Protein AF-A0AAV9IXB9-F1 (afdb_monomer_lite)

Radius of gyration: 22.2 Å; chains: 1; bounding box: 54×35×65 Å

Foldseek 3Di:
DPDDDQPLRVLLVVLVVCLVVLHQDDLVSLLVNLLSQQALVSLVSSVVSQVSNLVRHAARDLVSLLSSLVSCVNNVVVVVVLVSLQDPPSRPDPLCNPLVSLLSVLVVQDAPVSLVSSVVSCVNNVNQAQVNLVSSLVSCVVNVNLVVLLVSQLPDQLRRHALVSLLVSLVSCVVVVVVVSNVVSVVSCVVSVHDHDPSNVVSVVVVVVVPPD

Organism: Cyanidium caldarium (NCBI:txid2771)

Sequence (213 aa):
MAATESLFQQLSASLRERFTKNSPPKLRDFRRLVQAAQSRQEVDTVFQLQHEYHKRFRPLDRHTWTVMVEACLRAGARERIVDVLRRPGEYGWPGLLTSAALRKVVPQVSSVEELDRFVESCREGKVLRARLTSDVLRRYLQLGDVSRAEALVRSCPPETVRPSHFTAVAWALHREQQRDKLEGLVAVMQAASCAPNVGLKKLLQANAAVGGG

pLDDT: mean 84.56, std 11.07, range [38.62, 97.62]

Secondary structure (DSSP, 8-state):
------HHHHHHHHHHHHHHTTPPPPHHHHHHHHHH--SHHHHHHHHHHHHHHHHHSPPPPHHHHHHHHHHHHHTT-HHHHHHHHT-TTTT---TTS-HHHHHHHGGG--SHHHHHHHHHHHHHTT---HHHHHHHHHHHHHTT-HHHHHHHHHHS-GGG--HHHHHHHHHHHHHTT-HHHHHHHHHHHHHTTPPPPHHHHHHHHHHHHHH--

InterPro domains:
  IPR011990 Tetratricopeptide-like helical domain superfamily [G3DSA:1.25.40.10] (3-211)

Structure (mmCIF, N/CA/C/O backbone):
data_AF-A0AAV9IXB9-F1
#
_entry.id   AF-A0AAV9IXB9-F1
#
loop_
_atom_site.group_PDB
_atom_site.id
_atom_site.type_symbol
_atom_site.label_atom_id
_atom_site.label_alt_id
_atom_site.label_comp_id
_atom_site.label_asym_id
_atom_site.label_entity_i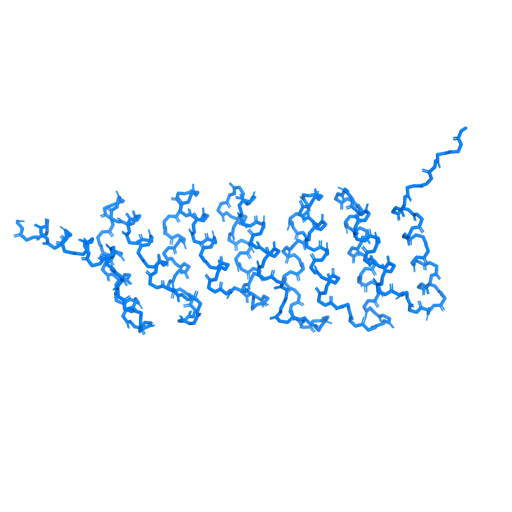d
_atom_site.label_seq_id
_atom_site.pdbx_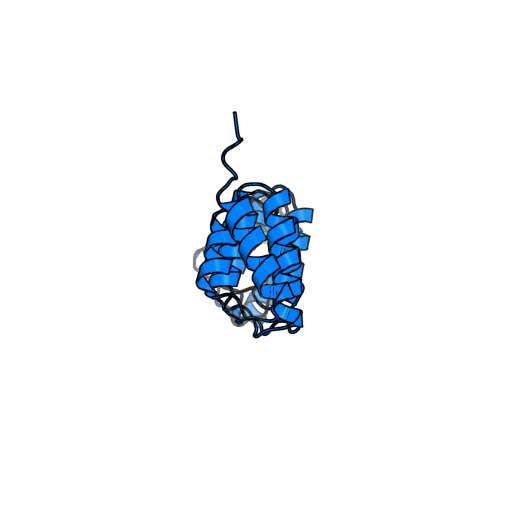PDB_ins_code
_atom_site.Cartn_x
_atom_site.Cartn_y
_atom_site.Cartn_z
_atom_site.occupancy
_atom_site.B_iso_or_equiv
_atom_site.auth_seq_id
_atom_site.auth_comp_id
_atom_site.auth_asym_id
_atom_site.auth_atom_id
_atom_site.pdbx_PDB_model_num
ATOM 1 N N . MET A 1 1 ? 26.399 20.645 -30.720 1.00 38.62 1 MET A N 1
ATOM 2 C CA . MET A 1 1 ? 26.608 20.072 -29.373 1.00 38.62 1 MET A CA 1
ATOM 3 C C . MET A 1 1 ? 25.764 18.816 -29.278 1.00 38.62 1 MET A C 1
ATOM 5 O O . MET A 1 1 ? 24.547 18.935 -29.268 1.00 38.62 1 MET A O 1
ATOM 9 N N . ALA A 1 2 ? 26.376 17.631 -29.333 1.00 45.28 2 ALA A N 1
ATOM 10 C CA . ALA A 1 2 ? 25.639 16.383 -29.155 1.00 45.28 2 ALA A CA 1
ATOM 11 C C . ALA A 1 2 ? 25.107 16.353 -27.717 1.00 45.28 2 ALA A C 1
ATOM 13 O O . ALA A 1 2 ? 25.892 16.468 -26.776 1.00 45.28 2 ALA A O 1
ATOM 14 N N . ALA A 1 3 ? 23.786 16.293 -27.550 1.00 50.34 3 ALA A N 1
ATOM 15 C CA . ALA A 1 3 ? 23.187 16.123 -26.237 1.00 50.34 3 ALA A CA 1
ATOM 16 C C . ALA A 1 3 ? 23.674 14.784 -25.680 1.00 50.34 3 ALA A C 1
ATOM 18 O O . ALA A 1 3 ? 23.463 13.743 -26.299 1.00 50.34 3 ALA A O 1
ATOM 19 N N . THR A 1 4 ? 24.380 14.814 -24.553 1.00 63.28 4 THR A N 1
ATOM 20 C CA . THR A 1 4 ? 24.796 13.604 -23.851 1.00 63.28 4 THR A CA 1
ATOM 21 C C . THR A 1 4 ? 23.536 12.811 -23.510 1.00 63.28 4 THR A C 1
ATOM 23 O O . THR A 1 4 ? 22.728 13.273 -22.704 1.00 63.28 4 THR A O 1
ATOM 26 N N . GLU A 1 5 ? 23.333 11.659 -24.156 1.00 74.56 5 GLU A N 1
ATOM 27 C CA . GLU A 1 5 ? 22.180 10.798 -23.878 1.00 74.56 5 GLU A CA 1
ATOM 28 C C . GLU A 1 5 ? 22.137 10.463 -22.391 1.00 74.56 5 GLU A C 1
ATOM 30 O O . GLU A 1 5 ? 23.156 10.093 -21.793 1.00 74.56 5 GLU A O 1
ATOM 35 N N . SER A 1 6 ? 20.955 10.583 -21.789 1.00 87.69 6 SER A N 1
ATOM 36 C CA . SER A 1 6 ? 20.798 10.286 -20.371 1.00 87.69 6 SER A CA 1
ATOM 37 C C . SER A 1 6 ? 21.093 8.805 -20.108 1.00 87.69 6 SER A C 1
ATOM 39 O O . SER A 1 6 ? 20.856 7.941 -20.955 1.00 87.69 6 SER A O 1
ATOM 41 N N . LEU A 1 7 ? 21.580 8.476 -18.906 1.00 87.88 7 LEU A N 1
ATOM 42 C CA . LEU A 1 7 ? 21.821 7.082 -18.512 1.00 87.88 7 LEU A CA 1
ATOM 43 C C . LEU A 1 7 ? 20.570 6.207 -18.722 1.00 87.88 7 LEU A C 1
ATOM 45 O O . LEU A 1 7 ? 20.680 5.043 -19.103 1.00 87.88 7 LEU A O 1
ATOM 49 N N . PHE A 1 8 ? 19.381 6.775 -18.505 1.00 90.56 8 PHE A N 1
ATOM 50 C CA . PHE A 1 8 ? 18.112 6.106 -18.765 1.00 90.56 8 PHE A CA 1
ATOM 51 C C . PHE A 1 8 ? 17.936 5.756 -20.250 1.00 90.56 8 PHE A C 1
ATOM 53 O O . PHE A 1 8 ? 17.613 4.612 -20.578 1.00 90.56 8 PHE A O 1
ATOM 60 N N . GLN A 1 9 ? 18.197 6.707 -21.152 1.00 90.94 9 GLN A N 1
ATOM 61 C CA . GLN A 1 9 ? 18.108 6.496 -22.599 1.00 90.94 9 GLN A CA 1
ATOM 62 C C . GLN A 1 9 ? 19.061 5.384 -23.051 1.00 90.94 9 GLN A C 1
ATOM 64 O O . GLN A 1 9 ? 18.608 4.423 -23.673 1.00 90.94 9 GLN A O 1
ATOM 69 N N . GLN A 1 10 ? 20.324 5.429 -22.621 1.00 90.75 10 GLN A N 1
ATOM 70 C CA . GLN A 1 10 ? 21.328 4.411 -22.959 1.00 90.75 10 GLN A CA 1
ATOM 71 C C . GLN A 1 10 ? 20.922 3.008 -22.473 1.00 90.75 10 GLN A C 1
ATOM 73 O O . GLN A 1 10 ? 20.979 2.029 -23.223 1.00 90.75 10 GLN A O 1
ATOM 78 N N . LEU A 1 11 ? 20.467 2.894 -21.218 1.00 91.62 11 LEU A N 1
ATOM 79 C CA . LEU A 1 11 ? 20.031 1.616 -20.648 1.00 91.62 11 LEU A CA 1
ATOM 80 C C . LEU A 1 11 ? 18.765 1.087 -21.333 1.00 91.62 11 LEU A C 1
ATOM 82 O O . LEU A 1 11 ? 18.674 -0.110 -21.604 1.00 91.62 11 LEU A O 1
ATOM 86 N N . SER A 1 12 ? 17.800 1.958 -21.641 1.00 91.88 12 SER A N 1
ATOM 87 C CA . SER A 1 12 ? 16.553 1.561 -22.304 1.00 91.88 12 SER A CA 1
ATOM 88 C C . SER A 1 12 ? 16.798 1.073 -23.735 1.00 91.88 12 SER A C 1
ATOM 90 O O . SER A 1 12 ? 16.251 0.040 -24.126 1.00 91.88 12 SER A O 1
ATOM 92 N N . ALA A 1 13 ? 17.676 1.745 -24.486 1.00 91.19 13 ALA A N 1
ATOM 93 C CA . ALA A 1 13 ? 18.083 1.333 -25.824 1.00 91.19 13 ALA A CA 1
ATOM 94 C C . ALA A 1 13 ? 18.789 -0.031 -25.796 1.00 91.19 13 ALA A C 1
ATOM 96 O O . ALA A 1 13 ? 18.405 -0.937 -26.538 1.00 91.19 13 ALA A O 1
ATOM 97 N N . SER A 1 14 ? 19.737 -0.224 -24.870 1.00 90.94 14 SER A N 1
ATOM 98 C CA . SER A 1 14 ? 20.440 -1.505 -24.714 1.00 90.94 14 SER A CA 1
ATOM 99 C C . SER A 1 14 ? 19.495 -2.657 -24.351 1.00 90.94 14 SER A C 1
ATOM 101 O O . SER A 1 14 ? 19.639 -3.770 -24.861 1.00 90.94 14 SER A O 1
ATOM 103 N N . LEU A 1 15 ? 18.495 -2.413 -23.496 1.00 90.38 15 LEU A N 1
ATOM 104 C CA . LEU A 1 15 ? 17.489 -3.422 -23.150 1.00 90.38 15 LEU A CA 1
ATOM 105 C C . LEU A 1 15 ? 16.609 -3.789 -24.351 1.00 90.38 15 LEU A C 1
ATOM 107 O O . LEU A 1 15 ? 16.402 -4.977 -24.600 1.00 90.38 15 LEU A O 1
ATOM 111 N N . ARG A 1 16 ? 16.155 -2.802 -25.132 1.00 90.94 16 ARG A N 1
ATOM 112 C CA . ARG A 1 16 ? 15.370 -3.039 -26.357 1.00 90.94 16 ARG A CA 1
ATOM 113 C C . ARG A 1 16 ? 16.154 -3.833 -27.399 1.00 90.94 16 ARG A C 1
ATOM 115 O O . ARG A 1 16 ? 15.616 -4.774 -27.973 1.00 90.94 16 ARG A O 1
ATOM 122 N N . GLU A 1 17 ? 17.430 -3.520 -27.600 1.00 91.06 17 GLU A N 1
ATOM 123 C CA . GLU A 1 17 ? 18.299 -4.273 -28.513 1.00 91.06 17 GLU A CA 1
ATOM 124 C C . GLU A 1 17 ? 18.470 -5.736 -28.068 1.00 91.06 17 GLU A C 1
ATOM 126 O O . GLU A 1 17 ? 18.468 -6.667 -28.874 1.00 91.06 17 GLU A O 1
ATOM 131 N N . ARG A 1 18 ? 18.575 -5.984 -26.760 1.00 87.50 18 ARG A N 1
ATOM 132 C CA . ARG A 1 18 ? 18.614 -7.358 -26.237 1.00 87.50 18 ARG A CA 1
ATOM 133 C C . ARG A 1 18 ? 17.294 -8.086 -26.459 1.00 87.50 18 ARG A C 1
ATOM 135 O O . ARG A 1 18 ? 17.310 -9.270 -26.795 1.00 87.50 18 ARG A O 1
ATOM 142 N N . PHE A 1 19 ? 16.168 -7.384 -26.338 1.00 87.62 19 PHE A N 1
ATOM 143 C CA . PHE A 1 19 ? 14.854 -7.940 -26.646 1.00 87.62 19 PHE A CA 1
ATOM 144 C C . PHE A 1 19 ? 14.717 -8.328 -28.117 1.00 87.62 19 PHE A C 1
ATOM 146 O O . PHE A 1 19 ? 14.204 -9.417 -28.383 1.00 87.62 19 PHE A O 1
ATOM 153 N N . THR A 1 20 ? 15.195 -7.517 -29.068 1.00 87.44 20 THR A N 1
ATOM 154 C CA . THR A 1 20 ? 15.164 -7.876 -30.502 1.00 87.44 20 THR A CA 1
ATOM 155 C C . THR A 1 20 ? 16.045 -9.084 -30.810 1.00 87.44 20 THR A C 1
ATOM 157 O O . THR A 1 20 ? 15.665 -9.927 -31.616 1.00 87.44 20 THR A O 1
ATOM 160 N N . LYS A 1 21 ? 17.168 -9.234 -30.101 1.00 89.12 21 LYS A N 1
ATOM 161 C CA . LYS A 1 21 ? 18.075 -10.391 -30.201 1.00 89.12 21 LYS A CA 1
ATOM 162 C C . LYS A 1 21 ? 17.621 -11.620 -29.396 1.00 89.12 21 LYS A C 1
ATOM 164 O O . LYS A 1 21 ? 18.373 -12.584 -29.295 1.00 89.12 21 LYS A O 1
ATOM 169 N N . ASN A 1 22 ? 16.431 -11.579 -28.788 1.00 84.69 22 ASN A N 1
ATOM 170 C CA . ASN A 1 22 ? 15.893 -12.609 -27.890 1.00 84.69 22 ASN A CA 1
ATOM 171 C C . ASN A 1 22 ? 16.867 -13.045 -26.772 1.00 84.69 22 ASN A C 1
ATOM 173 O O . ASN A 1 22 ? 16.861 -14.188 -26.317 1.00 84.69 22 ASN A O 1
ATOM 177 N N . SER A 1 23 ? 17.728 -12.127 -26.329 1.00 86.06 23 SER A N 1
ATOM 178 C CA . SER A 1 23 ? 18.706 -12.369 -25.273 1.00 86.06 23 SER A CA 1
ATOM 179 C C . SER A 1 23 ? 18.165 -11.813 -23.954 1.00 86.06 23 SER A C 1
ATOM 181 O O . SER A 1 23 ? 17.823 -10.629 -23.907 1.00 86.06 23 SER A O 1
ATOM 183 N N . PRO A 1 24 ? 18.087 -12.609 -22.871 1.00 79.50 24 PRO A N 1
ATOM 184 C CA . PRO A 1 24 ? 17.571 -12.126 -21.598 1.00 79.50 24 PRO A CA 1
ATOM 185 C C . PRO A 1 24 ? 18.513 -11.058 -21.028 1.00 79.50 24 PRO A C 1
ATOM 187 O O . PRO A 1 24 ? 19.678 -11.359 -20.739 1.00 79.50 24 PRO A O 1
ATOM 190 N N . PRO A 1 25 ? 18.055 -9.810 -20.822 1.00 83.75 25 PRO A N 1
ATOM 191 C CA . PRO A 1 25 ? 18.880 -8.844 -20.127 1.00 83.75 25 PRO A CA 1
ATOM 192 C C . PRO A 1 25 ? 19.072 -9.255 -18.669 1.00 83.75 25 PRO A C 1
ATOM 194 O O . PRO A 1 25 ? 18.202 -9.871 -18.041 1.00 83.75 25 PRO A O 1
ATOM 197 N N . LYS A 1 26 ? 20.233 -8.902 -18.112 1.00 87.69 26 LYS A N 1
ATOM 198 C CA . LYS A 1 26 ? 20.534 -9.196 -16.712 1.00 87.69 26 LYS A CA 1
ATOM 199 C C . LYS A 1 26 ? 19.589 -8.378 -15.834 1.00 87.69 26 LYS A C 1
ATOM 201 O O . LYS A 1 26 ? 19.421 -7.179 -16.050 1.00 87.69 26 LYS A O 1
ATOM 206 N N . LEU A 1 27 ? 19.052 -8.987 -14.774 1.00 85.94 27 LEU A N 1
ATOM 207 C CA . LEU A 1 27 ? 18.201 -8.283 -13.800 1.00 85.94 27 LEU A CA 1
ATOM 208 C C . LEU A 1 27 ? 18.893 -7.044 -13.212 1.00 85.94 27 LEU A C 1
ATOM 210 O O . LEU A 1 27 ? 18.241 -6.046 -12.924 1.00 85.94 27 LEU A O 1
ATOM 214 N N . ARG A 1 28 ? 20.227 -7.076 -13.080 1.00 88.81 28 ARG A N 1
ATOM 215 C CA . ARG A 1 28 ? 21.025 -5.916 -12.659 1.00 88.81 28 ARG A CA 1
ATOM 216 C C . ARG A 1 28 ? 20.858 -4.724 -13.606 1.00 88.81 28 ARG A C 1
ATOM 218 O O . ARG A 1 28 ? 20.714 -3.609 -13.119 1.00 88.81 28 ARG A O 1
ATOM 225 N N . ASP A 1 29 ? 20.866 -4.951 -14.915 1.00 88.69 29 ASP A N 1
ATOM 226 C CA . ASP A 1 29 ? 20.759 -3.883 -15.914 1.00 88.69 29 ASP A CA 1
ATOM 227 C C . ASP A 1 29 ? 19.350 -3.286 -15.898 1.00 88.69 29 ASP A C 1
ATOM 229 O O . ASP A 1 29 ? 19.194 -2.066 -15.873 1.00 88.69 29 ASP A O 1
ATOM 233 N N . PHE A 1 30 ? 18.333 -4.145 -15.766 1.00 87.69 30 PHE A N 1
ATOM 234 C CA . PHE A 1 30 ? 16.954 -3.707 -15.572 1.00 87.69 30 PHE A CA 1
ATOM 235 C C . PHE A 1 30 ? 16.815 -2.847 -14.310 1.00 87.69 30 PHE A C 1
ATOM 237 O O . PHE A 1 30 ? 16.304 -1.737 -14.373 1.00 87.69 30 PHE A O 1
ATOM 244 N N . ARG A 1 31 ? 17.349 -3.278 -13.161 1.00 89.44 31 ARG A N 1
ATOM 245 C CA . ARG A 1 31 ? 17.303 -2.470 -11.928 1.00 89.44 31 ARG A CA 1
ATOM 246 C C . ARG A 1 31 ? 18.005 -1.124 -12.066 1.00 89.44 31 ARG A C 1
ATOM 248 O O . ARG A 1 31 ? 17.504 -0.147 -11.521 1.00 89.44 31 ARG A O 1
ATOM 255 N N . ARG A 1 32 ? 19.134 -1.055 -12.780 1.00 91.06 32 ARG A N 1
ATOM 256 C CA . ARG A 1 32 ? 19.814 0.223 -13.048 1.00 91.06 32 ARG A CA 1
ATOM 257 C C . ARG A 1 32 ? 18.933 1.151 -13.877 1.00 91.06 32 ARG A C 1
ATOM 259 O O . ARG A 1 32 ? 18.879 2.332 -13.558 1.00 91.06 32 ARG A O 1
ATOM 266 N N . LEU A 1 33 ? 18.205 0.622 -14.866 1.00 92.88 33 LEU A N 1
ATOM 267 C CA . LEU A 1 33 ? 17.209 1.397 -15.611 1.00 92.88 33 LEU A CA 1
ATOM 268 C C . LEU A 1 33 ? 16.130 1.940 -14.663 1.00 92.88 33 LEU A C 1
ATOM 270 O O . LEU A 1 33 ? 15.859 3.136 -14.668 1.00 92.88 33 LEU A O 1
ATOM 274 N N . VAL A 1 34 ? 15.554 1.082 -13.815 1.00 89.31 34 VAL A N 1
ATOM 275 C CA . VAL A 1 34 ? 14.521 1.491 -12.848 1.00 89.31 34 VAL A CA 1
ATOM 276 C C . VAL A 1 34 ? 15.044 2.560 -11.880 1.00 89.31 34 VAL A C 1
ATOM 278 O O . VAL A 1 34 ? 14.335 3.503 -11.545 1.00 89.31 34 VAL A O 1
ATOM 281 N N . GLN A 1 35 ? 16.288 2.434 -11.417 1.00 88.88 35 GLN A N 1
ATOM 282 C CA . GLN A 1 35 ? 16.925 3.425 -10.545 1.00 88.88 35 GLN A CA 1
ATOM 283 C C . GLN A 1 35 ? 17.191 4.750 -11.262 1.00 88.88 35 GLN A C 1
ATOM 285 O O . GLN A 1 35 ? 17.091 5.797 -10.627 1.00 88.88 35 GLN A O 1
ATOM 290 N N . ALA A 1 36 ? 17.512 4.697 -12.556 1.00 90.06 36 ALA A N 1
ATOM 291 C CA . ALA A 1 36 ? 17.736 5.866 -13.396 1.00 90.06 36 ALA A CA 1
ATOM 292 C C . ALA A 1 36 ? 16.436 6.583 -13.794 1.00 90.06 36 ALA A C 1
ATOM 294 O O . ALA A 1 36 ? 16.513 7.728 -14.218 1.00 90.06 36 ALA A O 1
ATOM 295 N N . ALA A 1 37 ? 15.268 5.947 -13.644 1.00 91.06 37 ALA A N 1
ATOM 296 C CA . ALA A 1 37 ? 13.982 6.598 -13.872 1.00 91.06 37 ALA A CA 1
ATOM 297 C C . ALA A 1 37 ? 13.721 7.662 -12.793 1.00 91.06 37 ALA A C 1
ATOM 299 O O . ALA A 1 37 ? 13.640 7.354 -11.596 1.00 91.06 37 ALA A O 1
ATOM 300 N N . GLN A 1 38 ? 13.593 8.913 -13.227 1.00 86.31 38 GLN A N 1
ATOM 301 C CA . GLN A 1 38 ? 13.366 10.088 -12.385 1.00 86.31 38 GLN A CA 1
ATOM 302 C C . GLN A 1 38 ? 12.022 10.761 -12.679 1.00 86.31 38 GLN A C 1
ATOM 304 O O . GLN A 1 38 ? 11.447 11.384 -11.789 1.00 86.31 38 GLN A O 1
ATOM 309 N N . SER A 1 39 ? 11.501 10.617 -13.898 1.00 86.94 39 SER A N 1
ATOM 310 C CA . SER A 1 39 ? 10.218 11.194 -14.315 1.00 86.94 39 SER A CA 1
ATOM 311 C C . SER A 1 39 ? 9.112 10.145 -14.468 1.00 86.94 39 SER A C 1
ATOM 313 O O . SER A 1 39 ? 9.372 8.949 -14.613 1.00 86.94 39 SER A O 1
ATOM 315 N N . ARG A 1 40 ? 7.848 10.596 -14.487 1.00 83.56 40 ARG A N 1
ATOM 316 C CA . ARG A 1 40 ? 6.689 9.719 -14.744 1.00 83.56 40 ARG A CA 1
ATOM 317 C C . ARG A 1 40 ? 6.795 8.996 -16.088 1.00 83.56 40 ARG A C 1
ATOM 319 O O . ARG A 1 40 ? 6.566 7.796 -16.147 1.00 83.56 40 ARG A O 1
ATOM 326 N N . GLN A 1 41 ? 7.225 9.699 -17.134 1.00 89.38 41 GLN A N 1
ATOM 327 C CA . GLN A 1 41 ? 7.374 9.140 -18.480 1.00 89.38 41 GLN A CA 1
ATOM 328 C C . GLN A 1 41 ? 8.443 8.034 -18.544 1.00 89.38 41 GLN A C 1
ATOM 330 O O . GLN A 1 41 ? 8.286 7.026 -19.238 1.00 89.38 41 GLN A O 1
ATOM 335 N N . GLU A 1 42 ? 9.536 8.195 -17.801 1.00 91.69 42 GLU A N 1
ATOM 336 C CA . GLU A 1 42 ? 10.574 7.167 -17.688 1.00 91.69 42 GLU A CA 1
ATOM 337 C C . GLU A 1 42 ? 10.073 5.958 -16.897 1.00 91.69 42 GLU A C 1
ATOM 339 O O . GLU A 1 42 ? 10.336 4.819 -17.283 1.00 91.69 42 GLU A O 1
ATOM 344 N N . VAL A 1 43 ? 9.296 6.182 -15.833 1.00 91.69 43 VAL A N 1
ATOM 345 C CA . VAL A 1 43 ? 8.622 5.097 -15.112 1.00 91.69 43 VAL A CA 1
ATOM 346 C C . VAL A 1 43 ? 7.660 4.355 -16.040 1.00 91.69 43 VAL A C 1
ATOM 348 O O . VAL A 1 43 ? 7.735 3.133 -16.121 1.00 91.69 43 VAL A O 1
ATOM 351 N N . ASP A 1 44 ? 6.831 5.047 -16.819 1.00 91.88 44 ASP A N 1
ATOM 352 C CA . ASP A 1 44 ? 5.953 4.407 -17.808 1.00 91.88 44 ASP A CA 1
ATOM 353 C C . ASP A 1 44 ? 6.739 3.541 -18.798 1.00 91.88 44 ASP A C 1
ATOM 355 O O . ASP A 1 44 ? 6.362 2.401 -19.081 1.00 91.88 44 ASP A O 1
ATOM 359 N N . THR A 1 45 ? 7.884 4.041 -19.263 1.00 92.50 45 THR A N 1
ATOM 360 C CA . THR A 1 45 ? 8.792 3.291 -20.138 1.00 92.50 45 THR A CA 1
ATOM 361 C C . THR A 1 45 ? 9.352 2.047 -19.438 1.00 92.50 45 THR A C 1
ATOM 363 O O . THR A 1 45 ? 9.416 0.973 -20.037 1.00 92.50 45 THR A O 1
ATOM 366 N N . VAL A 1 46 ? 9.713 2.147 -18.155 1.00 92.19 46 VAL A N 1
ATOM 367 C CA . VAL A 1 46 ? 10.127 0.999 -17.333 1.00 92.19 46 VAL A CA 1
ATOM 368 C C . VAL A 1 46 ? 9.026 -0.061 -17.265 1.00 92.19 46 VAL A C 1
ATOM 370 O O . VAL A 1 46 ? 9.329 -1.246 -17.392 1.00 92.19 46 VAL A O 1
ATOM 373 N N . PHE A 1 47 ? 7.760 0.332 -17.106 1.00 90.12 47 PHE A N 1
ATOM 374 C CA . PHE A 1 47 ? 6.632 -0.608 -17.088 1.00 90.12 47 PHE A CA 1
ATOM 375 C C . PHE A 1 47 ? 6.379 -1.264 -18.446 1.00 90.12 47 PHE A C 1
ATOM 377 O O . PHE A 1 47 ? 6.091 -2.459 -18.501 1.00 90.12 47 PHE A O 1
ATOM 384 N N . GLN A 1 48 ? 6.535 -0.526 -19.545 1.00 90.81 48 GLN A N 1
ATOM 385 C CA . GLN A 1 48 ? 6.465 -1.103 -20.890 1.00 90.81 48 GLN A CA 1
ATOM 386 C C . GLN A 1 48 ? 7.550 -2.170 -21.085 1.00 90.81 48 GLN A C 1
ATOM 388 O O . GLN A 1 48 ? 7.251 -3.297 -21.475 1.00 90.81 48 GLN A O 1
ATOM 393 N N . LEU A 1 49 ? 8.798 -1.847 -20.728 1.00 90.56 49 LEU A N 1
ATOM 394 C CA . LEU A 1 49 ? 9.924 -2.778 -20.833 1.00 90.56 49 LEU A CA 1
ATOM 395 C C . LEU A 1 49 ? 9.790 -3.966 -19.874 1.00 90.56 49 LEU A C 1
ATOM 397 O O . LEU A 1 49 ? 10.182 -5.076 -20.224 1.00 90.56 49 LEU A O 1
ATOM 401 N N . GLN A 1 50 ? 9.216 -3.764 -18.685 1.00 89.00 50 GLN A N 1
ATOM 402 C CA . GLN A 1 50 ? 8.865 -4.851 -17.768 1.00 89.00 50 GLN A CA 1
ATOM 403 C C . GLN A 1 50 ? 7.874 -5.808 -18.433 1.00 89.00 50 GLN A C 1
ATOM 405 O O . GLN A 1 50 ? 8.102 -7.016 -18.447 1.00 89.00 50 GLN A O 1
ATOM 410 N N . HIS A 1 51 ? 6.795 -5.289 -19.014 1.00 87.44 51 HIS A N 1
ATOM 411 C CA . HIS A 1 51 ? 5.790 -6.116 -19.672 1.00 87.44 51 HIS A CA 1
ATOM 412 C C . HIS A 1 51 ? 6.380 -6.909 -20.852 1.00 87.44 51 HIS A C 1
ATOM 414 O O . HIS A 1 51 ? 6.107 -8.102 -20.991 1.00 87.44 51 HIS A O 1
ATOM 420 N N . GLU A 1 52 ? 7.248 -6.294 -21.660 1.00 87.94 52 GLU A N 1
ATOM 421 C CA . GLU A 1 52 ? 7.986 -7.000 -22.717 1.00 87.94 52 GLU A CA 1
ATOM 422 C C . GLU A 1 52 ? 8.931 -8.074 -22.166 1.00 87.94 52 GLU A C 1
ATOM 424 O O . GLU A 1 52 ? 8.975 -9.182 -22.708 1.00 87.94 52 GLU A O 1
ATOM 429 N N . TYR A 1 53 ? 9.640 -7.781 -21.070 1.00 87.19 53 TYR A N 1
ATOM 430 C CA . TYR A 1 53 ? 10.525 -8.736 -20.403 1.00 87.19 53 TYR A CA 1
ATOM 431 C C . TYR A 1 53 ? 9.761 -9.998 -19.995 1.00 87.19 53 TYR A C 1
ATOM 433 O O . TYR A 1 53 ? 10.181 -11.112 -20.304 1.00 87.19 53 TYR A O 1
ATOM 441 N N . HIS A 1 54 ? 8.605 -9.835 -19.352 1.00 83.06 54 HIS A N 1
ATOM 442 C CA . HIS A 1 54 ? 7.812 -10.965 -18.874 1.00 83.06 54 HIS A CA 1
ATOM 443 C C . HIS A 1 54 ? 7.179 -11.804 -19.983 1.00 83.06 54 HIS A C 1
ATOM 445 O O . HIS A 1 54 ? 6.960 -12.992 -19.773 1.00 83.06 54 HIS A O 1
ATOM 451 N N . LYS A 1 55 ? 6.913 -11.232 -21.163 1.00 84.62 55 LYS A N 1
ATOM 452 C CA . LYS A 1 55 ? 6.415 -12.008 -22.312 1.00 84.62 55 LYS A CA 1
ATOM 453 C C . LYS A 1 55 ? 7.431 -13.022 -22.837 1.00 84.62 55 LYS A C 1
ATOM 455 O O . LYS A 1 55 ? 7.036 -13.987 -23.480 1.00 84.62 55 LYS A O 1
ATOM 460 N N . ARG A 1 56 ? 8.727 -12.771 -22.636 1.00 84.00 56 ARG A N 1
ATOM 461 C CA . ARG A 1 56 ? 9.813 -13.516 -23.297 1.00 84.00 56 ARG A CA 1
ATOM 462 C C . ARG A 1 56 ? 10.721 -14.257 -22.326 1.00 84.00 56 ARG A C 1
ATOM 464 O O . ARG A 1 56 ? 11.382 -15.215 -22.715 1.00 84.00 56 ARG A O 1
ATOM 471 N N . PHE A 1 57 ? 10.782 -13.812 -21.076 1.00 85.31 57 PHE A N 1
ATOM 472 C CA . PHE A 1 57 ? 11.770 -14.273 -20.110 1.00 85.31 57 PHE A CA 1
ATOM 473 C C . PHE A 1 57 ? 11.131 -14.655 -18.775 1.00 85.31 57 PHE A C 1
ATOM 475 O O . PHE A 1 57 ? 9.916 -14.765 -18.625 1.00 85.31 57 PHE A O 1
ATOM 482 N N . ARG A 1 58 ? 11.991 -14.918 -17.789 1.00 80.69 58 ARG A N 1
ATOM 483 C CA . ARG A 1 58 ? 11.576 -15.312 -16.443 1.00 80.69 58 ARG A CA 1
ATOM 484 C C . ARG A 1 58 ? 10.935 -14.142 -15.690 1.00 80.69 58 ARG A C 1
ATOM 486 O O . ARG A 1 58 ? 11.176 -12.990 -16.031 1.00 80.69 58 ARG A O 1
ATOM 493 N N . PRO A 1 59 ? 10.177 -14.411 -14.622 1.00 80.31 59 PRO A N 1
ATOM 494 C CA . PRO A 1 59 ? 9.677 -13.363 -13.746 1.00 80.31 59 PRO A CA 1
ATOM 495 C C . PRO A 1 59 ? 10.775 -12.490 -13.122 1.00 80.31 59 PRO A C 1
ATOM 497 O O . PRO A 1 59 ? 11.824 -12.994 -12.715 1.00 80.31 59 PRO A O 1
ATOM 500 N N . LEU A 1 60 ? 10.511 -11.184 -12.998 1.00 82.50 60 LEU A N 1
ATOM 501 C CA . LEU A 1 60 ? 11.325 -10.277 -12.190 1.00 82.50 60 LEU A CA 1
ATOM 502 C C . LEU A 1 60 ? 11.300 -10.688 -10.714 1.00 82.50 60 LEU A C 1
ATOM 504 O O . LEU A 1 60 ? 10.270 -11.090 -10.174 1.00 82.50 60 LEU A O 1
ATOM 508 N N . ASP A 1 61 ? 12.438 -10.532 -10.042 1.00 81.00 61 ASP A N 1
ATOM 509 C CA . ASP A 1 61 ? 12.551 -10.872 -8.629 1.00 81.00 61 ASP A CA 1
ATOM 510 C C . ASP A 1 61 ? 12.012 -9.790 -7.680 1.00 81.00 61 ASP A C 1
ATOM 512 O O . ASP A 1 61 ? 11.733 -8.643 -8.041 1.00 81.00 61 ASP A O 1
ATOM 516 N N . ARG A 1 62 ? 11.918 -10.164 -6.401 1.00 77.56 62 ARG A N 1
ATOM 517 C CA . ARG A 1 62 ? 11.437 -9.311 -5.306 1.00 77.56 62 ARG A CA 1
ATOM 518 C C . ARG A 1 62 ? 12.144 -7.965 -5.211 1.00 77.56 62 ARG A C 1
ATOM 520 O O . ARG A 1 62 ? 11.513 -6.953 -4.895 1.00 77.56 62 ARG A O 1
ATOM 527 N N . HIS A 1 63 ? 13.457 -7.963 -5.403 1.00 83.06 63 HIS A N 1
ATOM 528 C CA . HIS A 1 63 ? 14.232 -6.743 -5.254 1.00 83.06 63 HIS A CA 1
ATOM 529 C C . HIS A 1 63 ? 13.907 -5.772 -6.388 1.00 83.06 63 HIS A C 1
ATOM 531 O O . HIS A 1 63 ? 13.703 -4.589 -6.137 1.00 83.06 63 HIS A O 1
ATOM 537 N N . THR A 1 64 ? 13.747 -6.282 -7.607 1.00 85.19 64 THR A N 1
ATOM 538 C CA . THR A 1 64 ? 13.388 -5.472 -8.773 1.00 85.19 64 THR A CA 1
ATOM 539 C C . THR A 1 64 ? 12.015 -4.821 -8.608 1.00 85.19 64 THR A C 1
ATOM 541 O O . THR A 1 64 ? 11.899 -3.612 -8.788 1.00 85.19 64 THR A O 1
ATOM 544 N N . TRP A 1 65 ? 11.010 -5.569 -8.145 1.00 83.38 65 TRP A N 1
ATOM 545 C CA . TRP A 1 65 ? 9.687 -5.011 -7.835 1.00 83.38 65 TRP A CA 1
ATOM 546 C C . TRP A 1 65 ? 9.725 -3.935 -6.744 1.00 83.38 65 TRP A C 1
ATOM 548 O O . TRP A 1 65 ? 9.096 -2.889 -6.882 1.00 83.38 65 TRP A O 1
ATOM 558 N N . THR A 1 66 ? 10.503 -4.156 -5.678 1.00 82.62 66 THR A N 1
ATOM 559 C CA . THR A 1 66 ? 10.709 -3.143 -4.626 1.00 82.62 66 THR A CA 1
ATOM 560 C C . THR A 1 66 ? 11.290 -1.854 -5.212 1.00 82.62 66 THR A C 1
ATOM 562 O O . THR A 1 66 ? 10.772 -0.771 -4.948 1.00 82.62 66 THR A O 1
ATOM 565 N N . VAL A 1 67 ? 12.326 -1.966 -6.048 1.00 86.81 67 VAL A N 1
ATOM 566 C CA . VAL A 1 67 ? 12.977 -0.814 -6.689 1.00 86.81 67 VAL A CA 1
ATOM 567 C C . VAL A 1 67 ? 12.026 -0.098 -7.656 1.00 86.81 67 VAL A C 1
ATOM 569 O O . VAL A 1 67 ? 12.063 1.129 -7.723 1.00 86.81 67 VAL A O 1
ATOM 572 N N . MET A 1 68 ? 11.138 -0.821 -8.350 1.00 87.81 68 MET A N 1
ATOM 573 C CA . MET A 1 68 ? 10.098 -0.222 -9.200 1.00 87.81 68 MET A CA 1
ATOM 574 C C . MET A 1 68 ? 9.100 0.600 -8.390 1.00 87.81 68 MET A C 1
ATOM 576 O O . MET A 1 68 ? 8.835 1.742 -8.756 1.00 87.81 68 MET A O 1
ATOM 580 N N . VAL A 1 69 ? 8.602 0.082 -7.263 1.00 85.44 69 VAL A N 1
ATOM 581 C CA . VAL A 1 69 ? 7.721 0.853 -6.365 1.00 85.44 69 VAL A CA 1
ATOM 582 C C . VAL A 1 69 ? 8.436 2.098 -5.839 1.00 85.44 69 VAL A C 1
ATOM 584 O O . VAL A 1 69 ? 7.857 3.181 -5.819 1.00 85.44 69 VAL A O 1
ATOM 587 N N . GLU A 1 70 ? 9.710 1.986 -5.460 1.00 84.75 70 GLU A N 1
ATOM 588 C CA . GLU A 1 70 ? 10.493 3.142 -5.013 1.00 84.75 70 GLU A CA 1
ATOM 589 C C . GLU A 1 70 ? 10.742 4.166 -6.128 1.00 84.75 70 GLU A C 1
ATOM 591 O O . GLU A 1 70 ? 10.738 5.365 -5.856 1.00 84.75 70 GLU A O 1
ATOM 596 N N . ALA A 1 71 ? 10.935 3.730 -7.374 1.00 88.31 71 ALA A N 1
ATOM 597 C CA . ALA A 1 71 ? 11.039 4.630 -8.521 1.00 88.31 71 ALA A CA 1
ATOM 598 C C . ALA A 1 71 ? 9.713 5.346 -8.800 1.00 88.31 71 ALA A C 1
ATOM 600 O O . ALA A 1 71 ? 9.713 6.561 -8.974 1.00 88.31 71 ALA A O 1
ATOM 601 N N . CYS A 1 72 ? 8.585 4.631 -8.735 1.00 88.56 72 CYS A N 1
ATOM 602 C CA . CYS A 1 72 ? 7.255 5.233 -8.839 1.00 88.56 72 CYS A CA 1
ATOM 603 C C . CYS A 1 72 ? 7.042 6.305 -7.766 1.00 88.56 72 CYS A C 1
ATOM 605 O O . CYS A 1 72 ? 6.555 7.391 -8.065 1.00 88.56 72 CYS A O 1
ATOM 607 N N . LEU A 1 73 ? 7.452 6.018 -6.525 1.00 84.12 73 LEU A N 1
ATOM 608 C CA . LEU A 1 73 ? 7.397 6.977 -5.423 1.00 84.12 73 LEU A CA 1
ATOM 609 C C . LEU A 1 73 ? 8.228 8.230 -5.713 1.00 84.12 73 LEU A C 1
ATOM 611 O O . LEU A 1 73 ? 7.717 9.335 -5.564 1.00 84.12 73 LEU A O 1
ATOM 615 N N . ARG A 1 74 ? 9.486 8.069 -6.148 1.00 86.56 74 ARG A N 1
ATOM 616 C CA . ARG A 1 74 ? 10.371 9.203 -6.471 1.00 86.56 74 ARG A CA 1
ATOM 617 C C . ARG A 1 74 ? 9.839 10.050 -7.627 1.00 86.56 74 ARG A C 1
ATOM 619 O O . ARG A 1 74 ? 9.890 11.269 -7.547 1.00 86.56 74 ARG A O 1
ATOM 626 N N . ALA A 1 75 ? 9.307 9.409 -8.664 1.00 86.94 75 ALA A N 1
ATOM 627 C CA . ALA A 1 75 ? 8.748 10.070 -9.841 1.00 86.94 75 ALA A CA 1
ATOM 628 C C . ALA A 1 75 ? 7.316 10.603 -9.629 1.00 86.94 75 ALA A C 1
ATOM 630 O O . ALA A 1 75 ? 6.721 11.172 -10.544 1.00 86.94 75 ALA A O 1
ATOM 631 N N . GLY A 1 76 ? 6.715 10.367 -8.456 1.00 83.81 76 GLY A N 1
ATOM 632 C CA . GLY A 1 76 ? 5.323 10.712 -8.174 1.00 83.81 76 GLY A CA 1
ATOM 633 C C . GLY A 1 76 ? 4.296 9.957 -9.030 1.00 83.81 76 GLY A C 1
ATOM 634 O O . GLY A 1 76 ? 3.173 10.439 -9.163 1.00 83.81 76 GLY A O 1
ATOM 635 N N . ALA A 1 77 ? 4.657 8.816 -9.624 1.00 86.31 77 ALA A N 1
ATOM 636 C CA . ALA A 1 77 ? 3.804 7.957 -10.456 1.00 86.31 77 ALA A CA 1
ATOM 637 C C . ALA A 1 77 ? 3.013 6.958 -9.587 1.00 86.31 77 ALA A C 1
ATOM 639 O O . ALA A 1 77 ? 3.258 5.750 -9.590 1.00 86.31 77 ALA A O 1
ATOM 640 N N . ARG A 1 78 ? 2.125 7.462 -8.728 1.00 80.94 78 ARG A N 1
ATOM 641 C CA . ARG A 1 78 ? 1.466 6.656 -7.680 1.00 80.94 78 ARG A CA 1
ATOM 642 C C . ARG A 1 78 ? 0.457 5.663 -8.243 1.00 80.94 78 ARG A C 1
ATOM 644 O O . ARG A 1 78 ? 0.327 4.559 -7.721 1.00 80.94 78 ARG A O 1
ATOM 651 N N . GLU A 1 79 ? -0.208 6.030 -9.330 1.00 82.19 79 GLU A N 1
ATOM 652 C CA . GLU A 1 79 ? -1.094 5.166 -10.108 1.00 82.19 79 GLU A CA 1
ATOM 653 C C . GLU A 1 79 ? -0.389 3.880 -10.552 1.00 82.19 79 GLU A C 1
ATOM 655 O O . GLU A 1 79 ? -0.964 2.798 -10.469 1.00 82.19 79 GLU A O 1
ATOM 660 N N . ARG A 1 80 ? 0.905 3.961 -10.886 1.00 84.88 80 ARG A N 1
ATOM 661 C CA . ARG A 1 80 ? 1.698 2.780 -11.232 1.00 84.88 80 ARG A CA 1
ATOM 662 C C . ARG A 1 80 ? 1.962 1.864 -10.051 1.00 84.88 80 ARG A C 1
ATOM 664 O O . ARG A 1 80 ? 2.071 0.662 -10.241 1.00 84.88 80 ARG A O 1
ATOM 671 N N . ILE A 1 81 ? 2.022 2.385 -8.827 1.00 82.81 81 ILE A N 1
ATOM 672 C CA . ILE A 1 81 ? 2.145 1.545 -7.626 1.00 82.81 81 ILE A CA 1
ATOM 673 C C . ILE A 1 81 ? 0.877 0.717 -7.448 1.00 82.81 81 ILE A C 1
ATOM 675 O O . ILE A 1 81 ? 0.960 -0.470 -7.151 1.00 82.81 81 ILE A O 1
ATOM 679 N N . VAL A 1 82 ? -0.286 1.330 -7.669 1.00 77.56 82 VAL A N 1
ATOM 680 C CA . VAL A 1 82 ? -1.567 0.621 -7.702 1.00 77.56 82 VAL A CA 1
ATOM 681 C C . VAL A 1 82 ? -1.545 -0.446 -8.798 1.00 77.56 82 VAL A C 1
ATOM 683 O O . VAL A 1 82 ? -1.779 -1.609 -8.487 1.00 77.56 82 VAL A O 1
ATOM 686 N N . ASP A 1 83 ? -1.146 -0.117 -10.029 1.00 78.12 83 ASP A N 1
ATOM 687 C CA . ASP A 1 83 ? -1.034 -1.105 -11.115 1.00 78.12 83 ASP A CA 1
ATOM 688 C C . ASP A 1 83 ? -0.100 -2.273 -10.762 1.00 78.12 83 ASP A C 1
ATOM 690 O O . ASP A 1 83 ? -0.417 -3.426 -11.061 1.00 78.12 83 ASP A O 1
ATOM 694 N N . VAL A 1 84 ? 1.034 -1.995 -10.100 1.00 77.69 84 VAL A N 1
ATOM 695 C CA . VAL A 1 84 ? 1.938 -3.038 -9.591 1.00 77.69 84 VAL A CA 1
ATOM 696 C C . VAL A 1 84 ? 1.185 -3.952 -8.647 1.00 77.69 84 VAL A C 1
ATOM 698 O O . VAL A 1 84 ? 1.333 -5.152 -8.795 1.00 77.69 84 VAL A O 1
ATOM 701 N N . LEU A 1 85 ? 0.399 -3.401 -7.716 1.00 75.56 85 LEU A N 1
ATOM 702 C CA . LEU A 1 85 ? -0.377 -4.109 -6.691 1.00 75.56 85 LEU A CA 1
ATOM 703 C C . LEU A 1 85 ? -1.533 -4.959 -7.228 1.00 75.56 85 LEU A C 1
ATOM 705 O O . LEU A 1 85 ? -1.777 -6.042 -6.694 1.00 75.56 85 LEU A O 1
ATOM 709 N N . ARG A 1 86 ? -2.186 -4.523 -8.307 1.00 72.88 86 ARG A N 1
ATOM 710 C CA . ARG A 1 86 ? -3.383 -5.172 -8.875 1.00 72.88 86 ARG A CA 1
ATOM 711 C C . ARG A 1 86 ? -3.115 -6.361 -9.794 1.00 72.88 86 ARG A C 1
ATOM 713 O O . ARG A 1 86 ? -4.058 -6.924 -10.335 1.00 72.88 86 ARG A O 1
ATOM 720 N N . ARG A 1 87 ? -1.860 -6.779 -9.996 1.00 68.81 87 ARG A N 1
ATOM 721 C CA . ARG A 1 87 ? -1.534 -7.922 -10.877 1.00 68.81 87 ARG A CA 1
ATOM 722 C C . ARG A 1 87 ? -1.132 -9.212 -10.142 1.00 68.81 87 ARG A C 1
ATOM 724 O O . ARG A 1 87 ? -0.140 -9.819 -10.561 1.00 68.81 87 ARG A O 1
ATOM 731 N N . PRO A 1 88 ? -1.810 -9.650 -9.054 1.00 54.78 88 PRO A N 1
ATOM 732 C CA . PRO A 1 88 ? -1.482 -10.883 -8.338 1.00 54.78 88 PRO A CA 1
ATOM 733 C C . PRO A 1 88 ? -1.607 -12.091 -9.272 1.00 54.78 88 PRO A C 1
ATOM 735 O O . PRO A 1 88 ? -2.690 -12.435 -9.721 1.00 54.78 88 PRO A O 1
ATOM 738 N N . GLY A 1 89 ? -0.482 -12.745 -9.567 1.00 54.91 89 GLY A N 1
ATOM 739 C CA . GLY A 1 89 ? -0.453 -14.038 -10.261 1.00 54.91 89 GLY A CA 1
ATOM 740 C C . GLY A 1 89 ? 0.157 -14.049 -11.664 1.00 54.91 89 GLY A C 1
ATOM 741 O O . GLY A 1 89 ? 0.859 -15.008 -11.964 1.00 54.91 89 GLY A O 1
ATOM 742 N N . GLU A 1 90 ? 0.015 -12.998 -12.484 1.00 57.00 90 GLU A N 1
ATOM 743 C CA . GLU A 1 90 ? 0.564 -13.009 -13.865 1.00 57.00 90 GLU A CA 1
ATOM 744 C C . GLU A 1 90 ? 2.096 -13.116 -13.905 1.00 57.00 90 GLU A C 1
ATOM 746 O O . GLU A 1 90 ? 2.674 -13.670 -14.836 1.00 57.00 90 GLU A O 1
ATOM 751 N N . TYR A 1 91 ? 2.764 -12.593 -12.877 1.00 55.97 91 TYR A N 1
ATOM 752 C CA . TYR A 1 91 ? 4.213 -12.402 -12.880 1.00 55.97 91 TYR A CA 1
ATOM 753 C C . TYR A 1 91 ? 4.919 -13.046 -11.685 1.00 55.97 91 TYR A C 1
ATOM 755 O O . TYR A 1 91 ? 6.030 -12.643 -11.355 1.00 55.97 91 TYR A O 1
ATOM 763 N N . GLY A 1 92 ? 4.291 -14.029 -11.025 1.00 52.75 92 GLY A N 1
ATOM 764 C CA . GLY A 1 92 ? 4.924 -14.778 -9.933 1.00 52.75 92 GLY A CA 1
ATOM 765 C C . GLY A 1 92 ? 5.335 -13.878 -8.770 1.00 52.75 92 GLY A C 1
ATOM 766 O O . GLY A 1 92 ? 6.514 -13.789 -8.430 1.00 52.75 92 GLY A O 1
ATOM 767 N N . TRP A 1 93 ? 4.354 -13.181 -8.188 1.00 63.78 93 TRP A N 1
ATOM 768 C CA . TRP A 1 93 ? 4.561 -12.297 -7.046 1.00 63.78 93 TRP A CA 1
ATOM 769 C C . TRP A 1 93 ? 5.485 -12.931 -6.015 1.00 63.78 93 TRP A C 1
ATOM 771 O O . TRP A 1 93 ? 5.165 -13.994 -5.480 1.00 63.78 93 TRP A O 1
ATOM 781 N N . PRO A 1 94 ? 6.558 -12.253 -5.595 1.00 51.09 94 PRO A N 1
ATOM 782 C CA . PRO A 1 94 ? 7.005 -12.484 -4.246 1.00 51.09 94 PRO A CA 1
ATOM 783 C C . PRO A 1 94 ? 5.867 -11.963 -3.368 1.00 51.09 94 PRO A C 1
ATOM 785 O O . PRO A 1 94 ? 5.605 -10.758 -3.378 1.00 51.09 94 PRO A O 1
ATOM 788 N N . GLY A 1 95 ? 5.203 -12.837 -2.600 1.00 53.19 95 GLY A N 1
ATOM 789 C CA . GLY A 1 95 ? 4.250 -12.504 -1.517 1.00 53.19 95 GLY A CA 1
ATOM 790 C C . GLY A 1 95 ? 4.886 -11.700 -0.366 1.00 53.19 95 GLY A C 1
ATOM 791 O O . GLY A 1 95 ? 4.606 -11.893 0.812 1.00 53.19 95 GLY A O 1
ATOM 792 N N . LEU A 1 96 ? 5.829 -10.842 -0.733 1.00 52.12 96 LEU A N 1
ATOM 793 C CA . LEU A 1 96 ? 6.926 -10.269 0.005 1.00 52.12 96 LEU A CA 1
ATOM 794 C C . LEU A 1 96 ? 7.387 -8.951 -0.644 1.00 52.12 96 LEU A C 1
ATOM 796 O O . LEU A 1 96 ? 8.460 -8.466 -0.275 1.00 52.12 96 LEU A O 1
ATOM 800 N N . LEU A 1 97 ? 6.633 -8.339 -1.573 1.00 62.19 97 LEU A N 1
ATOM 801 C CA . LEU A 1 97 ? 6.799 -6.903 -1.838 1.00 62.19 97 LEU A CA 1
ATOM 802 C C . LEU A 1 97 ? 6.824 -6.229 -0.463 1.00 62.19 97 LEU A C 1
ATOM 804 O O . LEU A 1 97 ? 5.928 -6.452 0.357 1.00 62.19 97 LEU A O 1
ATOM 808 N N . THR A 1 98 ? 7.963 -5.626 -0.109 1.00 62.81 98 THR A N 1
ATOM 809 C CA . THR A 1 98 ? 8.225 -5.341 1.299 1.00 62.81 98 THR A CA 1
ATOM 810 C C . THR A 1 98 ? 7.179 -4.344 1.745 1.00 62.81 98 THR A C 1
ATOM 812 O O . THR A 1 98 ? 7.081 -3.247 1.201 1.00 62.81 98 THR A O 1
ATOM 815 N N . SER A 1 99 ? 6.413 -4.713 2.771 1.00 69.12 99 SER A N 1
ATOM 816 C CA . SER A 1 99 ? 5.534 -3.781 3.472 1.00 69.12 99 SER A CA 1
ATOM 817 C C . SER A 1 99 ? 6.257 -2.454 3.734 1.00 69.12 99 SER A C 1
ATOM 819 O O . SER A 1 99 ? 5.652 -1.407 3.614 1.00 69.12 99 SER A O 1
ATOM 821 N N . ALA A 1 100 ? 7.576 -2.468 3.955 1.00 78.88 100 ALA A N 1
ATOM 822 C CA . ALA A 1 100 ? 8.423 -1.279 4.019 1.00 78.88 100 ALA A CA 1
ATOM 823 C C . ALA A 1 100 ? 8.275 -0.286 2.844 1.00 78.88 100 ALA A C 1
ATOM 825 O O . ALA A 1 100 ? 8.147 0.905 3.110 1.00 78.88 100 ALA A O 1
ATOM 826 N N . ALA A 1 101 ? 8.281 -0.726 1.580 1.00 80.31 101 ALA A N 1
ATOM 827 C CA . ALA A 1 101 ? 8.136 0.175 0.433 1.00 80.31 101 ALA A CA 1
ATOM 828 C C . ALA A 1 101 ? 6.720 0.763 0.361 1.00 80.31 101 ALA A C 1
ATOM 830 O O . ALA A 1 101 ? 6.557 1.970 0.220 1.00 80.31 101 ALA A O 1
ATOM 831 N N . LEU A 1 102 ? 5.698 -0.071 0.571 1.00 85.81 102 LEU A N 1
ATOM 832 C CA . LEU A 1 102 ? 4.294 0.357 0.586 1.00 85.81 102 LEU A CA 1
ATOM 833 C C . LEU A 1 102 ? 3.989 1.328 1.732 1.00 85.81 102 LEU A C 1
ATOM 835 O O . LEU A 1 102 ? 3.247 2.289 1.564 1.00 85.81 102 LEU A O 1
ATOM 839 N N . ARG A 1 103 ? 4.637 1.147 2.884 1.00 87.88 103 ARG A N 1
ATOM 840 C CA . ARG A 1 103 ? 4.536 2.064 4.027 1.00 87.88 103 ARG A CA 1
ATOM 841 C C . ARG A 1 103 ? 5.114 3.452 3.733 1.00 87.88 103 ARG A C 1
ATOM 843 O O . ARG A 1 103 ? 4.718 4.402 4.393 1.00 87.88 103 ARG A O 1
ATOM 850 N N . LYS A 1 104 ? 6.006 3.600 2.742 1.00 86.88 104 LYS A N 1
ATOM 851 C CA . LYS A 1 104 ? 6.462 4.922 2.269 1.00 86.88 104 LYS A CA 1
ATOM 852 C C . LYS A 1 104 ? 5.409 5.627 1.405 1.00 86.88 104 LYS A C 1
ATOM 854 O O . LYS A 1 104 ? 5.476 6.844 1.278 1.00 86.88 104 LYS A O 1
ATOM 859 N N . VAL A 1 105 ? 4.462 4.885 0.822 1.00 86.88 105 VAL A N 1
ATOM 860 C CA . VAL A 1 105 ? 3.371 5.418 -0.016 1.00 86.88 105 VAL A CA 1
ATOM 861 C C . VAL A 1 105 ? 2.292 6.054 0.848 1.00 86.88 105 VAL A C 1
ATOM 863 O O . VAL A 1 105 ? 1.860 7.164 0.566 1.00 86.88 105 VAL A O 1
ATOM 866 N N . VAL A 1 106 ? 1.901 5.381 1.933 1.00 91.06 106 VAL A N 1
ATOM 867 C CA . VAL A 1 106 ? 0.753 5.776 2.764 1.00 91.06 106 VAL A CA 1
ATOM 868 C C . VAL A 1 106 ? 0.793 7.241 3.238 1.00 91.06 106 VAL A C 1
ATOM 870 O O . VAL A 1 106 ? -0.220 7.920 3.085 1.00 91.06 106 VAL A O 1
ATOM 873 N N . PRO A 1 107 ? 1.913 7.789 3.753 1.00 90.81 107 PRO A N 1
ATOM 874 C CA . PRO A 1 107 ? 1.961 9.188 4.188 1.00 90.81 107 PRO A CA 1
ATOM 875 C C . PRO A 1 107 ? 1.791 10.197 3.048 1.00 90.81 107 PRO A C 1
ATOM 877 O O . PRO A 1 107 ? 1.454 11.349 3.299 1.00 90.81 107 PRO A O 1
ATOM 880 N N . GLN A 1 108 ? 2.057 9.782 1.808 1.00 87.50 108 GLN A N 1
ATOM 881 C CA . GLN A 1 108 ? 2.020 10.654 0.638 1.00 87.50 108 GLN A CA 1
ATOM 882 C C . GLN A 1 108 ? 0.610 10.781 0.057 1.00 87.50 108 GLN A C 1
ATOM 884 O O . GLN A 1 108 ? 0.316 11.780 -0.598 1.00 87.50 108 GLN A O 1
ATOM 889 N N . VAL A 1 109 ? -0.250 9.791 0.302 1.00 88.56 109 VAL A N 1
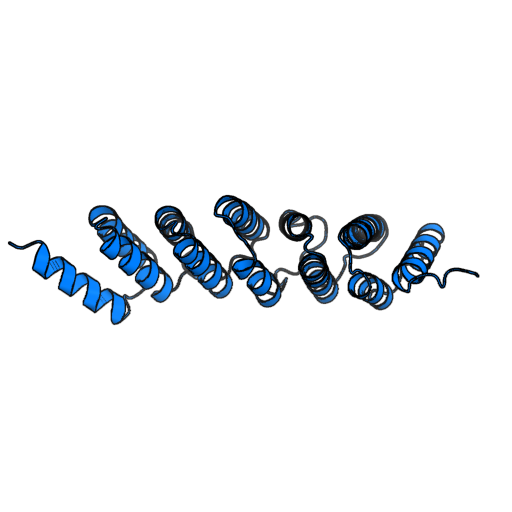ATOM 890 C CA . VAL A 1 109 ? -1.646 9.764 -0.144 1.00 88.56 109 VAL A CA 1
ATOM 891 C C . VAL A 1 109 ? -2.398 10.952 0.443 1.00 88.56 109 VAL A C 1
ATOM 893 O O . VAL A 1 109 ? -2.463 11.082 1.664 1.00 88.56 109 VAL A O 1
ATOM 896 N N . SER A 1 110 ? -2.944 11.831 -0.393 1.00 90.25 110 SER A N 1
ATOM 897 C CA . SER A 1 110 ? -3.481 13.129 0.049 1.00 90.25 110 SER A CA 1
ATOM 898 C C . SER A 1 110 ? -4.998 13.169 0.200 1.00 90.25 110 SER A C 1
ATOM 900 O O . SER A 1 110 ? -5.502 14.120 0.786 1.00 90.25 110 SER A O 1
ATOM 902 N N . SER A 1 111 ? -5.717 12.159 -0.292 1.00 93.12 111 SER A N 1
ATOM 903 C CA . SER A 1 111 ? -7.175 12.075 -0.177 1.00 93.12 111 SER A CA 1
ATOM 904 C C . SER A 1 111 ? -7.636 10.691 0.275 1.00 93.12 111 SER A C 1
ATOM 906 O O . SER A 1 111 ? -6.890 9.709 0.195 1.00 93.12 111 SER A O 1
ATOM 908 N N . VAL A 1 112 ? -8.876 10.616 0.757 1.00 94.06 112 VAL A N 1
ATOM 909 C CA . VAL A 1 112 ? -9.503 9.361 1.193 1.00 94.06 112 VAL A CA 1
ATOM 910 C C . VAL A 1 112 ? -9.703 8.421 0.003 1.00 94.06 112 VAL A C 1
ATOM 912 O O . VAL A 1 112 ? -9.422 7.233 0.110 1.00 94.06 112 VAL A O 1
ATOM 915 N N . GLU A 1 113 ? -10.083 8.943 -1.161 1.00 92.44 113 GLU A N 1
ATOM 916 C CA . GLU A 1 113 ? -10.334 8.168 -2.383 1.00 92.44 113 GLU A CA 1
ATOM 917 C C . GLU A 1 113 ? -9.045 7.568 -2.956 1.00 92.44 113 GLU A C 1
ATOM 919 O O . GLU A 1 113 ? -9.030 6.459 -3.496 1.00 92.44 113 GLU A O 1
ATOM 924 N N . GLU A 1 114 ? -7.931 8.299 -2.867 1.00 89.38 114 GLU A N 1
ATOM 925 C CA . GLU A 1 114 ? -6.615 7.764 -3.214 1.00 89.38 114 GLU A CA 1
ATOM 926 C C . GLU A 1 114 ? -6.203 6.661 -2.224 1.00 89.38 114 GLU A C 1
ATOM 928 O O . GLU A 1 114 ? -5.673 5.630 -2.648 1.00 89.38 114 GLU A O 1
ATOM 933 N N . LEU A 1 115 ? -6.510 6.827 -0.932 1.00 92.56 115 LEU A N 1
ATOM 934 C CA . LEU A 1 115 ? -6.233 5.814 0.086 1.00 92.56 115 LEU A CA 1
ATOM 935 C C . LEU A 1 115 ? -7.082 4.558 -0.110 1.00 92.56 115 LEU A C 1
ATOM 937 O O . LEU A 1 115 ? -6.538 3.460 -0.043 1.00 92.56 115 LEU A O 1
ATOM 941 N N . ASP A 1 116 ? -8.366 4.702 -0.429 1.00 92.38 116 ASP A N 1
ATOM 942 C CA . ASP A 1 116 ? -9.269 3.592 -0.739 1.00 92.38 116 ASP A CA 1
ATOM 943 C C . ASP A 1 116 ? -8.754 2.770 -1.922 1.00 92.38 116 ASP A C 1
ATOM 945 O O . ASP A 1 116 ? -8.629 1.548 -1.822 1.00 92.38 116 ASP A O 1
ATOM 949 N N . ARG A 1 117 ? -8.374 3.432 -3.025 1.00 89.12 117 ARG A N 1
ATOM 950 C CA . ARG A 1 117 ? -7.785 2.748 -4.189 1.00 89.12 117 ARG A CA 1
ATOM 951 C C . ARG A 1 117 ? -6.506 2.003 -3.817 1.00 89.12 117 ARG A C 1
ATOM 953 O O . ARG A 1 117 ? -6.298 0.872 -4.260 1.00 89.12 117 ARG A O 1
ATOM 960 N N . PHE A 1 118 ? -5.655 2.609 -2.991 1.00 88.81 118 PHE A N 1
ATOM 961 C CA . PHE A 1 118 ? -4.436 1.972 -2.498 1.00 88.81 118 PHE A CA 1
ATOM 962 C C . PHE A 1 118 ? -4.731 0.746 -1.620 1.00 88.81 118 PHE A C 1
ATOM 964 O O . PHE A 1 118 ? -4.104 -0.300 -1.799 1.00 88.81 118 PHE A O 1
ATOM 971 N N . VAL A 1 119 ? -5.687 0.852 -0.694 1.00 90.56 119 VAL A N 1
ATOM 972 C CA . VAL A 1 119 ? -6.106 -0.244 0.191 1.00 90.56 119 VAL A CA 1
ATOM 973 C C . VAL A 1 119 ? -6.681 -1.401 -0.605 1.00 90.56 119 VAL A C 1
ATOM 975 O O . VAL A 1 119 ? -6.285 -2.542 -0.363 1.00 90.56 119 VAL A O 1
ATOM 978 N N . GLU A 1 120 ? -7.552 -1.122 -1.571 1.00 88.88 120 GLU A N 1
ATOM 979 C CA . GLU A 1 120 ? -8.151 -2.162 -2.405 1.00 88.88 120 GLU A CA 1
ATOM 980 C C . GLU A 1 120 ? -7.082 -2.904 -3.207 1.00 88.88 120 GLU A C 1
ATOM 982 O O . GLU A 1 120 ? -6.996 -4.129 -3.167 1.00 88.88 120 GLU A O 1
ATOM 987 N N . SER A 1 121 ? -6.141 -2.164 -3.791 1.00 84.00 121 SER A N 1
ATOM 988 C CA . SER A 1 121 ? -4.998 -2.760 -4.488 1.00 84.00 121 SER A CA 1
ATOM 989 C C . SER A 1 121 ? -4.130 -3.612 -3.552 1.00 84.00 121 SER A C 1
ATOM 991 O O . SER A 1 121 ? -3.635 -4.672 -3.933 1.00 84.00 121 SER A O 1
ATOM 993 N N . CYS A 1 122 ? -3.957 -3.189 -2.295 1.00 85.62 122 CYS A N 1
ATOM 994 C CA . CYS A 1 122 ? -3.228 -3.969 -1.294 1.00 85.62 122 CYS A CA 1
ATOM 995 C C . CYS A 1 122 ? -3.961 -5.256 -0.882 1.00 85.62 122 CYS A C 1
ATOM 997 O O . CYS A 1 122 ? -3.298 -6.232 -0.510 1.00 85.62 122 CYS A O 1
ATOM 999 N N . ARG A 1 123 ? -5.299 -5.261 -0.913 1.00 84.88 123 ARG A N 1
ATOM 1000 C CA . ARG A 1 123 ? -6.134 -6.441 -0.647 1.00 84.88 123 ARG A CA 1
ATOM 1001 C C . ARG A 1 123 ? -6.080 -7.421 -1.807 1.00 84.88 123 ARG A C 1
ATOM 1003 O O . ARG A 1 123 ? -5.761 -8.584 -1.567 1.00 84.88 123 ARG A O 1
ATOM 1010 N N . GLU A 1 124 ? -6.288 -6.944 -3.035 1.00 81.12 124 GLU A N 1
ATOM 1011 C CA . GLU A 1 124 ? -6.135 -7.737 -4.262 1.00 81.12 124 GLU A CA 1
ATOM 1012 C C . GLU A 1 124 ? -4.746 -8.405 -4.284 1.00 81.12 124 GLU A C 1
ATOM 1014 O O . GLU A 1 124 ? -4.630 -9.626 -4.401 1.00 81.12 124 GLU A O 1
ATOM 1019 N N . GLY A 1 125 ? -3.687 -7.628 -4.028 1.00 76.88 125 GLY A N 1
ATOM 1020 C CA . GLY A 1 125 ? -2.306 -8.113 -3.953 1.00 76.88 125 GLY A CA 1
ATOM 1021 C C . GLY A 1 125 ? -1.954 -8.946 -2.710 1.00 76.88 125 GLY A C 1
ATOM 1022 O O . GLY A 1 125 ? -0.823 -9.422 -2.602 1.00 76.88 125 GLY A O 1
ATOM 1023 N N . LYS A 1 126 ? -2.870 -9.121 -1.745 1.00 80.69 126 LYS A N 1
ATOM 1024 C CA . LYS A 1 126 ? -2.644 -9.822 -0.460 1.00 80.69 126 LYS A CA 1
ATOM 1025 C C . LYS A 1 126 ? -1.409 -9.320 0.317 1.00 80.69 126 LYS A C 1
ATOM 1027 O O . LYS A 1 126 ? -0.724 -10.082 1.006 1.00 80.69 126 LYS A O 1
ATOM 1032 N N . VAL A 1 127 ? -1.119 -8.019 0.228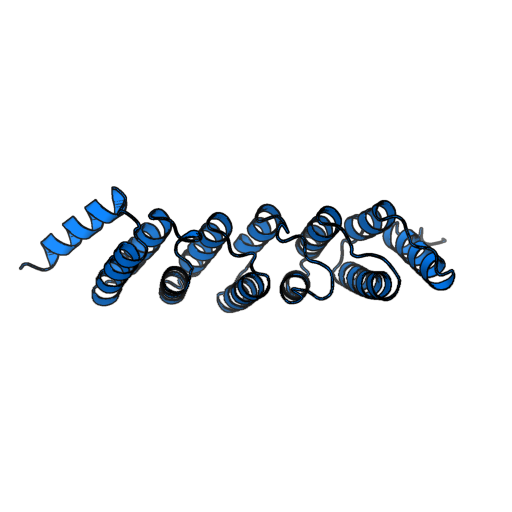 1.00 81.06 127 VAL A N 1
ATOM 1033 C CA . VAL A 1 127 ? 0.028 -7.358 0.889 1.00 81.06 127 VAL A CA 1
ATOM 1034 C C . VAL A 1 127 ? -0.366 -6.555 2.132 1.00 81.06 127 VAL A C 1
ATOM 1036 O O . VAL A 1 127 ? 0.509 -6.065 2.855 1.00 81.06 127 VAL A O 1
ATOM 1039 N N . LEU A 1 128 ? -1.666 -6.439 2.420 1.00 84.75 128 LEU A N 1
ATOM 1040 C CA . LEU A 1 128 ? -2.165 -5.781 3.623 1.00 84.75 128 LEU A CA 1
ATOM 1041 C C . LEU A 1 128 ? -1.838 -6.626 4.868 1.00 84.75 128 LEU A C 1
ATOM 1043 O O . LEU A 1 128 ? -2.481 -7.624 5.172 1.00 84.75 128 LEU A O 1
ATOM 1047 N N . ARG A 1 129 ? -0.773 -6.243 5.576 1.00 85.94 129 ARG A N 1
ATOM 1048 C CA . ARG A 1 129 ? -0.303 -6.873 6.822 1.00 85.94 129 ARG A CA 1
ATOM 1049 C C . ARG A 1 129 ? -0.425 -5.889 7.973 1.00 85.94 129 ARG A C 1
ATOM 1051 O O . ARG A 1 129 ? -0.368 -4.686 7.744 1.00 85.94 129 ARG A O 1
ATOM 1058 N N . ALA A 1 130 ? -0.402 -6.379 9.212 1.00 86.06 130 ALA A N 1
ATOM 1059 C CA . ALA A 1 130 ? -0.652 -5.561 10.402 1.00 86.06 130 ALA A CA 1
ATOM 1060 C C . ALA A 1 130 ? 0.103 -4.222 10.483 1.00 86.06 130 ALA A C 1
ATOM 1062 O O . ALA A 1 130 ? -0.474 -3.222 10.903 1.00 86.06 130 ALA A O 1
ATOM 1063 N N . ARG A 1 131 ? 1.376 -4.168 10.061 1.00 88.31 131 ARG A N 1
ATOM 1064 C CA . ARG A 1 131 ? 2.139 -2.905 10.027 1.00 88.31 131 ARG A CA 1
ATOM 1065 C C . ARG A 1 131 ? 1.637 -1.927 8.961 1.00 88.31 131 ARG A C 1
ATOM 1067 O O . ARG A 1 131 ? 1.579 -0.738 9.235 1.00 88.31 131 ARG A O 1
ATOM 1074 N N . LEU A 1 132 ? 1.294 -2.414 7.768 1.00 89.81 132 LEU A N 1
ATOM 1075 C CA . LEU A 1 132 ? 0.715 -1.572 6.720 1.00 89.81 132 LEU A CA 1
ATOM 1076 C C . LEU A 1 132 ? -0.705 -1.140 7.112 1.00 89.81 132 LEU A C 1
ATOM 1078 O O . LEU A 1 132 ? -1.027 0.033 6.974 1.00 89.81 132 LEU A O 1
ATOM 1082 N N . THR A 1 133 ? -1.497 -2.038 7.708 1.00 92.19 133 THR A N 1
ATOM 1083 C CA . THR A 1 133 ? -2.812 -1.722 8.286 1.00 92.19 133 THR A CA 1
ATOM 1084 C C . THR A 1 133 ? -2.716 -0.601 9.323 1.00 92.19 133 THR A C 1
ATOM 1086 O O . THR A 1 133 ? -3.520 0.322 9.282 1.00 92.19 133 THR A O 1
ATOM 1089 N N . SER A 1 134 ? -1.707 -0.616 10.211 1.00 93.06 134 SER A N 1
ATOM 1090 C CA . SER A 1 134 ? -1.471 0.485 11.164 1.00 93.06 134 SER A CA 1
ATOM 1091 C C . SER A 1 134 ? -1.289 1.833 10.475 1.00 93.06 134 SER A C 1
ATOM 1093 O O . SER A 1 134 ? -1.849 2.827 10.933 1.00 93.06 134 SER A O 1
ATOM 1095 N N . ASP A 1 135 ? -0.487 1.871 9.412 1.00 94.00 135 ASP A N 1
ATOM 1096 C CA . ASP A 1 135 ? -0.171 3.121 8.728 1.00 94.00 135 ASP A CA 1
ATOM 1097 C C . ASP A 1 135 ? -1.379 3.632 7.939 1.00 94.00 135 ASP A C 1
ATOM 1099 O O . ASP A 1 135 ? -1.692 4.817 8.019 1.00 94.00 135 ASP A O 1
ATOM 1103 N N . VAL A 1 136 ? -2.096 2.745 7.239 1.00 95.25 136 VAL A N 1
ATOM 1104 C CA . VAL A 1 136 ? -3.332 3.082 6.514 1.00 95.25 136 VAL A CA 1
ATOM 1105 C C . VAL A 1 136 ? -4.397 3.602 7.477 1.00 95.25 136 VAL A C 1
ATOM 1107 O O . VAL A 1 136 ? -4.978 4.654 7.238 1.00 95.25 136 VAL A O 1
ATOM 1110 N N . LEU A 1 137 ? -4.622 2.906 8.593 1.00 95.94 137 LEU A N 1
ATOM 1111 C CA . LEU A 1 137 ? -5.588 3.315 9.611 1.00 95.94 137 LEU A CA 1
ATOM 1112 C C . LEU A 1 137 ? -5.251 4.695 10.165 1.00 95.94 137 LEU A C 1
ATOM 1114 O O . LEU A 1 137 ? -6.111 5.568 10.235 1.00 95.94 137 LEU A O 1
ATOM 1118 N N . ARG A 1 138 ? -3.980 4.917 10.516 1.00 95.38 138 ARG A N 1
ATOM 1119 C CA . ARG A 1 138 ? -3.521 6.234 10.959 1.00 95.38 138 ARG A CA 1
ATOM 1120 C C . ARG A 1 138 ? -3.755 7.287 9.881 1.00 95.38 138 ARG A C 1
ATOM 1122 O O . ARG A 1 138 ? -4.115 8.407 10.228 1.00 95.38 138 ARG A O 1
ATOM 1129 N N . ARG A 1 139 ? -3.564 6.947 8.605 1.00 96.38 139 ARG A N 1
ATOM 1130 C CA . ARG A 1 139 ? -3.782 7.883 7.504 1.00 96.38 139 ARG A CA 1
ATOM 1131 C C . ARG A 1 139 ? -5.255 8.246 7.331 1.00 96.38 139 ARG A C 1
ATOM 1133 O O . ARG A 1 139 ? -5.523 9.435 7.227 1.00 96.38 139 ARG A O 1
ATOM 1140 N N . TYR A 1 140 ? -6.189 7.294 7.395 1.00 97.62 140 TYR A N 1
ATOM 1141 C CA . TYR A 1 140 ? -7.628 7.607 7.411 1.00 97.62 140 TYR A CA 1
ATOM 1142 C C . TYR A 1 140 ? -7.980 8.567 8.553 1.00 97.62 140 TYR A C 1
ATOM 1144 O O . TYR A 1 140 ? -8.596 9.600 8.315 1.00 97.62 140 TYR A O 1
ATOM 1152 N N . LEU A 1 141 ? -7.496 8.290 9.771 1.00 95.69 141 LEU A N 1
ATOM 1153 C CA . LEU A 1 141 ? -7.729 9.164 10.927 1.00 95.69 141 LEU A CA 1
ATOM 1154 C C . LEU A 1 141 ? -7.114 10.565 10.753 1.00 95.69 141 LEU A C 1
ATOM 1156 O O . LEU A 1 141 ? -7.711 11.550 11.169 1.00 95.69 141 LEU A O 1
ATOM 1160 N N . GLN A 1 142 ? -5.934 10.676 10.133 1.00 95.50 142 GLN A N 1
ATOM 1161 C CA . GLN A 1 142 ? -5.310 11.969 9.812 1.00 95.50 142 GLN A CA 1
ATOM 1162 C C . GLN A 1 142 ? -6.072 12.750 8.739 1.00 95.50 142 GLN A C 1
ATOM 1164 O O . GLN A 1 142 ? -6.048 13.976 8.759 1.00 95.50 142 GLN A O 1
ATOM 1169 N N . LEU A 1 143 ? -6.712 12.047 7.805 1.00 95.62 143 LEU A N 1
ATOM 1170 C CA . LEU A 1 143 ? -7.589 12.628 6.790 1.00 95.62 143 LEU A CA 1
ATOM 1171 C C . LEU A 1 143 ? -8.999 12.922 7.337 1.00 95.62 143 LEU A C 1
ATOM 1173 O O . LEU A 1 143 ? -9.822 13.463 6.609 1.00 95.62 143 LEU A O 1
ATOM 1177 N N . GLY A 1 144 ? -9.270 12.591 8.605 1.00 94.31 144 GLY A N 1
ATOM 1178 C CA . GLY A 1 144 ? -10.547 12.845 9.273 1.00 94.31 144 GLY A CA 1
ATOM 1179 C C . GLY A 1 144 ? -11.641 11.816 8.983 1.00 94.31 144 GLY A C 1
ATOM 1180 O O . GLY A 1 144 ? -12.768 12.011 9.419 1.00 94.31 144 GLY A O 1
ATOM 1181 N N . ASP A 1 145 ? -11.342 10.716 8.286 1.00 95.94 145 ASP A N 1
ATOM 1182 C CA . ASP A 1 145 ? -12.346 9.701 7.953 1.00 95.94 145 ASP A CA 1
ATOM 1183 C C . ASP A 1 145 ? -12.332 8.543 8.960 1.00 95.94 145 ASP A C 1
ATOM 1185 O O . ASP A 1 145 ? -11.691 7.499 8.780 1.00 95.94 145 ASP A O 1
ATOM 1189 N N . VAL A 1 146 ? -13.047 8.745 10.066 1.00 95.38 146 VAL A N 1
ATOM 1190 C CA . VAL A 1 146 ? -13.182 7.746 11.134 1.00 95.38 146 VAL A CA 1
ATOM 1191 C C . VAL A 1 146 ? -14.018 6.549 10.686 1.00 95.38 146 VAL A C 1
ATOM 1193 O O . VAL A 1 146 ? -13.721 5.419 11.076 1.00 95.38 146 VAL A O 1
ATOM 1196 N N . SER A 1 147 ? -15.007 6.762 9.813 1.00 94.19 147 SER A N 1
ATOM 1197 C CA . SER A 1 147 ? -15.879 5.690 9.320 1.00 94.19 147 SER A CA 1
ATOM 1198 C C . SER A 1 147 ? -15.104 4.688 8.460 1.00 94.19 147 SER A C 1
ATOM 1200 O O . SER A 1 147 ? -15.247 3.476 8.636 1.00 94.19 147 SER A O 1
ATOM 1202 N N . ARG A 1 148 ? -14.215 5.157 7.578 1.00 95.12 148 ARG A N 1
ATOM 1203 C CA . ARG A 1 148 ? -13.324 4.282 6.799 1.00 95.12 148 ARG A CA 1
ATOM 1204 C C . ARG A 1 148 ? -12.276 3.601 7.669 1.00 95.12 148 ARG A C 1
ATOM 1206 O O . ARG A 1 148 ? -12.000 2.418 7.460 1.00 95.12 148 ARG A O 1
ATOM 1213 N N . ALA A 1 149 ? -11.728 4.295 8.669 1.00 95.31 149 ALA A N 1
ATOM 1214 C CA . ALA A 1 149 ? -10.807 3.686 9.629 1.00 95.31 149 ALA A CA 1
ATOM 1215 C C . ALA A 1 149 ? -11.472 2.534 10.407 1.00 95.31 149 ALA A C 1
ATOM 1217 O O . ALA A 1 149 ? -10.876 1.468 10.568 1.00 95.31 149 ALA A O 1
ATOM 1218 N N . GLU A 1 150 ? -12.717 2.724 10.845 1.00 94.69 150 GLU A N 1
ATOM 1219 C CA . GLU A 1 150 ? -13.532 1.697 11.496 1.00 94.69 150 GLU A CA 1
ATOM 1220 C C . GLU A 1 150 ? -13.819 0.518 10.557 1.00 94.69 150 GLU A C 1
ATOM 1222 O O . GLU A 1 150 ? -13.531 -0.634 10.899 1.00 94.69 150 GLU A O 1
ATOM 1227 N N . ALA A 1 151 ? -14.329 0.795 9.354 1.00 94.44 151 ALA A N 1
ATOM 1228 C CA . ALA A 1 151 ? -14.643 -0.226 8.358 1.00 94.44 151 ALA A CA 1
ATOM 1229 C C . ALA A 1 151 ? -13.410 -1.065 7.984 1.00 94.44 151 ALA A C 1
ATOM 1231 O O . ALA A 1 151 ? -13.507 -2.286 7.815 1.00 94.44 151 ALA A O 1
ATOM 1232 N N . LEU A 1 152 ? -12.231 -0.439 7.903 1.00 94.00 152 LEU A N 1
ATOM 1233 C CA . LEU A 1 152 ? -10.972 -1.138 7.671 1.00 94.00 152 LEU A CA 1
ATOM 1234 C C . LEU A 1 152 ? -10.689 -2.158 8.778 1.00 94.00 152 LEU A C 1
ATOM 1236 O O . LEU A 1 152 ? -10.412 -3.311 8.463 1.00 94.00 152 LEU A O 1
ATOM 1240 N N . VAL A 1 153 ? -10.781 -1.769 10.053 1.00 92.62 153 VAL A N 1
ATOM 1241 C CA . VAL A 1 153 ? -10.537 -2.689 11.180 1.00 92.62 153 VAL A CA 1
ATOM 1242 C C . VAL A 1 153 ? -11.535 -3.844 11.184 1.00 92.62 153 VAL A C 1
ATOM 1244 O O . VAL A 1 153 ? -11.126 -4.981 11.396 1.00 92.62 153 VAL A O 1
ATOM 1247 N N . ARG A 1 154 ? -12.817 -3.579 10.904 1.00 92.19 154 ARG A N 1
ATOM 1248 C CA . ARG A 1 154 ? -13.864 -4.617 10.878 1.00 92.19 154 ARG A CA 1
ATOM 1249 C C . ARG A 1 154 ? -13.701 -5.631 9.748 1.00 92.19 154 ARG A C 1
ATOM 1251 O O . ARG A 1 154 ? -14.050 -6.790 9.919 1.00 92.19 154 ARG A O 1
ATOM 1258 N N . SER A 1 155 ? -13.204 -5.188 8.598 1.00 90.81 155 SER A N 1
ATOM 1259 C CA . SER A 1 155 ? -13.035 -6.032 7.405 1.00 90.81 155 SER A CA 1
ATOM 1260 C C . SER A 1 155 ? -11.675 -6.729 7.332 1.00 90.81 155 SER A C 1
ATOM 1262 O O . SER A 1 155 ? -11.461 -7.575 6.465 1.00 90.81 155 SER A O 1
ATOM 1264 N N . CYS A 1 156 ? -10.733 -6.364 8.201 1.00 87.88 156 CYS A N 1
ATOM 1265 C CA . CYS A 1 156 ? -9.412 -6.971 8.227 1.00 87.88 156 CYS A CA 1
ATOM 1266 C C . CYS A 1 156 ? -9.443 -8.355 8.903 1.00 87.88 156 CYS A C 1
ATOM 1268 O O . CYS A 1 156 ? -10.042 -8.498 9.970 1.00 87.88 156 CYS A O 1
ATOM 1270 N N . PRO A 1 157 ? -8.741 -9.361 8.347 1.00 85.94 157 PRO A N 1
ATOM 1271 C CA . PRO A 1 157 ? -8.552 -10.643 9.016 1.00 85.94 157 PRO A CA 1
ATOM 1272 C C . PRO A 1 157 ? -7.893 -10.478 10.401 1.00 85.94 157 PRO A C 1
ATOM 1274 O O . PRO A 1 157 ? -7.027 -9.599 10.540 1.00 85.94 157 PRO A O 1
ATOM 1277 N N . PRO A 1 158 ? -8.231 -11.315 11.405 1.00 82.62 158 PRO A N 1
ATOM 1278 C CA . PRO A 1 158 ? -7.701 -11.224 12.770 1.00 82.62 158 PRO A CA 1
ATOM 1279 C C . PRO A 1 158 ? -6.169 -11.126 12.851 1.00 82.62 158 PRO A C 1
ATOM 1281 O O . PRO A 1 158 ? -5.627 -10.360 13.643 1.00 82.62 158 PRO A O 1
ATOM 1284 N N . GLU A 1 159 ? -5.445 -11.823 11.975 1.00 82.69 159 GLU A N 1
ATOM 1285 C CA . GLU A 1 159 ? -3.979 -11.826 11.911 1.00 82.69 159 GLU A CA 1
ATOM 1286 C C . GLU A 1 159 ? -3.365 -10.500 11.423 1.00 82.69 159 GLU A C 1
ATOM 1288 O O . GLU A 1 159 ? -2.157 -10.260 11.549 1.00 82.69 159 GLU A O 1
ATOM 1293 N N . THR A 1 160 ? -4.186 -9.626 10.842 1.00 85.38 160 THR A N 1
ATOM 1294 C CA . THR A 1 160 ? -3.776 -8.313 10.330 1.00 85.38 160 THR A CA 1
ATOM 1295 C C . THR A 1 160 ? -4.181 -7.162 11.247 1.00 85.38 160 THR A C 1
ATOM 1297 O O . THR A 1 160 ? -3.705 -6.042 11.052 1.00 85.38 160 THR A O 1
ATOM 1300 N N . VAL A 1 161 ? -4.982 -7.422 12.279 1.00 89.00 161 VAL A N 1
ATOM 1301 C CA . VAL A 1 161 ? -5.375 -6.423 13.277 1.00 89.00 161 VAL A CA 1
ATOM 1302 C C . VAL A 1 161 ? -4.619 -6.613 14.588 1.00 89.00 161 VAL A C 1
ATOM 1304 O O . VAL A 1 161 ? -4.072 -7.667 14.900 1.00 89.00 161 VAL A O 1
ATOM 1307 N N . ARG A 1 162 ? -4.507 -5.531 15.350 1.00 89.62 162 ARG A N 1
ATOM 1308 C CA . ARG A 1 162 ? -3.852 -5.470 16.655 1.00 89.62 162 ARG A CA 1
ATOM 1309 C C . ARG A 1 162 ? -4.741 -4.684 17.609 1.00 89.62 162 ARG A C 1
ATOM 1311 O O . ARG A 1 162 ? -5.404 -3.748 17.165 1.00 89.62 162 ARG A O 1
ATOM 1318 N N . PRO A 1 163 ? -4.658 -4.929 18.927 1.00 88.25 163 PRO A N 1
ATOM 1319 C CA . PRO A 1 163 ? -5.399 -4.147 19.919 1.00 88.25 163 PRO A CA 1
ATOM 1320 C C . PRO A 1 163 ? -5.239 -2.627 19.771 1.00 88.25 163 PRO A C 1
ATOM 1322 O O . PRO A 1 163 ? -6.189 -1.877 19.965 1.00 88.25 163 PRO A O 1
ATOM 1325 N N . SER A 1 164 ? -4.051 -2.153 19.376 1.00 90.38 164 SER A N 1
ATOM 1326 C CA . SER A 1 164 ? -3.795 -0.724 19.161 1.00 90.38 164 SER A CA 1
ATOM 1327 C C . SER A 1 164 ? -4.582 -0.113 17.996 1.00 90.38 164 SER A C 1
ATOM 1329 O O . SER A 1 164 ? -4.851 1.086 18.036 1.00 90.38 164 SER A O 1
ATOM 1331 N N . HIS A 1 165 ? -4.974 -0.899 16.986 1.00 93.12 165 HIS A N 1
ATOM 1332 C CA . HIS A 1 165 ? -5.851 -0.435 15.903 1.00 93.12 165 HIS A CA 1
ATOM 1333 C C . HIS A 1 165 ? -7.243 -0.110 16.438 1.00 93.12 165 HIS A C 1
ATOM 1335 O O . HIS A 1 165 ? -7.740 0.989 16.211 1.00 93.12 165 HIS A O 1
ATOM 1341 N N . PHE A 1 166 ? -7.816 -1.025 17.224 1.00 92.44 166 PHE A N 1
ATOM 1342 C CA . PHE A 1 166 ? -9.110 -0.827 17.878 1.00 92.44 166 PHE A CA 1
ATOM 1343 C C . PHE A 1 166 ? -9.081 0.372 18.819 1.00 92.44 166 PHE A C 1
ATOM 1345 O O . PHE A 1 166 ? -9.981 1.199 18.780 1.00 92.44 166 PHE A O 1
ATOM 1352 N N . THR A 1 167 ? -8.021 0.523 19.618 1.00 92.12 167 THR A N 1
ATOM 1353 C CA . THR A 1 167 ? -7.871 1.685 20.507 1.00 92.12 167 THR A CA 1
ATOM 1354 C C . THR A 1 167 ? -7.850 3.002 19.740 1.00 92.12 167 THR A C 1
ATOM 1356 O O . THR A 1 167 ? -8.515 3.944 20.155 1.00 92.12 167 THR A O 1
ATOM 1359 N N . ALA 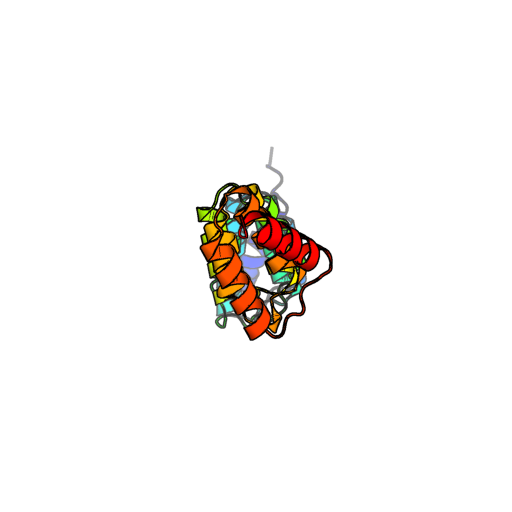A 1 168 ? -7.116 3.082 18.627 1.00 92.50 168 ALA A N 1
ATOM 1360 C CA . ALA A 1 168 ? -7.033 4.309 17.837 1.00 92.50 168 ALA A CA 1
ATOM 1361 C C . ALA A 1 168 ? -8.399 4.722 17.262 1.00 92.50 168 ALA A C 1
ATOM 1363 O O . ALA A 1 168 ? -8.778 5.885 17.381 1.00 92.50 168 ALA A O 1
ATOM 1364 N N . VAL A 1 169 ? -9.152 3.770 16.700 1.00 94.06 169 VAL A N 1
ATOM 1365 C CA . VAL A 1 169 ? -10.504 4.029 16.177 1.00 94.06 169 VAL A CA 1
ATOM 1366 C C . VAL A 1 169 ? -11.477 4.349 17.311 1.00 94.06 169 VAL A C 1
ATOM 1368 O O . VAL A 1 169 ? -12.245 5.296 17.199 1.00 94.06 169 VAL A O 1
ATOM 1371 N N . ALA A 1 170 ? -11.408 3.630 18.431 1.00 92.75 170 ALA A N 1
ATOM 1372 C CA . ALA A 1 170 ? -12.264 3.861 19.590 1.00 92.75 170 ALA A CA 1
ATOM 1373 C C . ALA A 1 170 ? -12.134 5.289 20.144 1.00 92.75 170 ALA A C 1
ATOM 1375 O O . ALA A 1 170 ? -13.140 5.937 20.425 1.00 92.75 170 ALA A O 1
ATOM 1376 N N . TRP A 1 171 ? -10.907 5.809 20.249 1.00 92.56 171 TRP A N 1
ATOM 1377 C CA . TRP A 1 171 ? -10.678 7.204 20.640 1.00 92.56 171 TRP A CA 1
ATOM 1378 C C . TRP A 1 171 ? -11.275 8.196 19.643 1.00 92.56 171 TRP A C 1
ATOM 1380 O O . TRP A 1 171 ? -11.823 9.216 20.057 1.00 92.56 171 TRP A O 1
ATOM 1390 N N . ALA A 1 172 ? -11.174 7.911 18.345 1.00 93.12 172 ALA A N 1
ATOM 1391 C CA . ALA A 1 172 ? -11.745 8.764 17.312 1.00 93.12 172 ALA A CA 1
ATOM 1392 C C . ALA A 1 172 ? -13.285 8.769 17.367 1.00 93.12 172 ALA A C 1
ATOM 1394 O O . ALA A 1 172 ? -13.884 9.838 17.424 1.00 93.12 172 ALA A O 1
ATOM 1395 N N . LEU A 1 173 ? -13.914 7.595 17.486 1.00 92.50 173 LEU A N 1
ATOM 1396 C CA . LEU A 1 173 ? -15.367 7.453 17.647 1.00 92.50 173 LEU A CA 1
ATOM 1397 C C . LEU A 1 173 ? -15.883 8.146 18.912 1.00 92.50 173 LEU A C 1
ATOM 1399 O O . LEU A 1 173 ? -16.907 8.822 18.871 1.00 92.50 173 LEU A O 1
ATOM 1403 N N . HIS A 1 174 ? -15.167 8.013 20.032 1.00 90.38 174 HIS A N 1
ATOM 1404 C CA . HIS A 1 174 ? -15.529 8.690 21.276 1.00 90.38 174 HIS A CA 1
ATOM 1405 C C . HIS A 1 174 ? -15.484 10.218 21.128 1.00 90.38 174 HIS A C 1
ATOM 1407 O O . HIS A 1 174 ? -16.401 10.900 21.579 1.00 90.38 174 HIS A O 1
ATOM 1413 N N . ARG A 1 175 ? -14.463 10.763 20.449 1.00 90.12 175 ARG A N 1
ATOM 1414 C CA . ARG A 1 175 ? -14.375 12.206 20.156 1.00 90.12 175 ARG A CA 1
ATOM 1415 C C . ARG A 1 175 ? -15.515 12.700 19.264 1.00 90.12 175 ARG A C 1
ATOM 1417 O O . ARG A 1 175 ? -15.968 13.822 19.454 1.00 90.12 175 ARG A O 1
ATOM 1424 N N . GLU A 1 176 ? -15.978 11.873 18.332 1.00 92.50 176 GLU A N 1
ATOM 1425 C CA . GLU A 1 176 ? -17.148 12.152 17.486 1.00 92.50 176 GLU A CA 1
ATOM 1426 C C . GLU A 1 176 ? -18.489 11.817 18.161 1.00 92.50 176 GLU A C 1
ATOM 1428 O O . GLU A 1 176 ? -19.535 11.927 17.530 1.00 92.50 176 GLU A O 1
ATOM 1433 N N . GLN A 1 177 ? -18.475 11.399 19.433 1.00 90.56 177 GLN A N 1
ATOM 1434 C CA . GLN A 1 177 ? -19.659 11.007 20.207 1.00 90.56 177 GLN A CA 1
ATOM 1435 C C . GLN A 1 177 ? -20.472 9.852 19.583 1.00 90.56 177 GLN A C 1
ATOM 1437 O O . GLN A 1 177 ? -21.644 9.659 19.899 1.00 90.56 177 GLN A O 1
ATOM 1442 N N . GLN A 1 178 ? -19.845 9.021 18.746 1.00 88.75 178 GLN A N 1
ATOM 1443 C CA . GLN A 1 178 ? -20.478 7.876 18.082 1.00 88.75 178 GLN A CA 1
ATOM 1444 C C . GLN A 1 178 ? -20.480 6.636 18.995 1.00 88.75 178 GLN A C 1
ATOM 1446 O O . GLN A 1 178 ? -19.730 5.679 18.777 1.00 88.75 178 GLN A O 1
ATOM 1451 N N . ARG A 1 179 ? -21.308 6.663 20.050 1.00 83.88 179 ARG A N 1
ATOM 1452 C CA . ARG A 1 179 ? -21.364 5.611 21.088 1.00 83.88 179 ARG A CA 1
ATOM 1453 C C . ARG A 1 179 ? -21.737 4.232 20.534 1.00 83.88 179 ARG A C 1
ATOM 1455 O O . ARG A 1 179 ? -21.004 3.281 20.788 1.00 83.88 179 ARG A O 1
ATOM 1462 N N . ASP A 1 180 ? -22.772 4.142 19.703 1.00 87.12 180 ASP A N 1
ATOM 1463 C CA . ASP A 1 180 ? -23.246 2.862 19.146 1.00 87.12 180 ASP A CA 1
ATOM 1464 C C . ASP A 1 180 ? -22.153 2.143 18.340 1.00 87.12 180 ASP A C 1
ATOM 1466 O O . ASP A 1 180 ? -21.927 0.936 18.458 1.00 87.12 180 ASP A O 1
ATOM 1470 N N . LYS A 1 181 ? -21.393 2.906 17.544 1.00 89.56 181 LYS A N 1
ATOM 1471 C CA . LYS A 1 181 ? -20.265 2.367 16.776 1.00 89.56 181 LYS A CA 1
ATOM 1472 C C . LYS A 1 181 ? -19.118 1.922 17.674 1.00 89.56 181 LYS A C 1
ATOM 1474 O O . LYS A 1 181 ? -18.474 0.917 17.371 1.00 89.56 181 LYS A O 1
ATOM 1479 N N . LEU A 1 182 ? -18.859 2.636 18.773 1.00 88.06 182 LEU A N 1
ATOM 1480 C CA . LEU A 1 182 ? -17.836 2.254 19.746 1.00 88.06 182 LEU A CA 1
ATOM 1481 C C . LEU A 1 182 ? -18.173 0.911 20.407 1.00 88.06 182 LEU A C 1
ATOM 1483 O O . LEU A 1 182 ? -17.297 0.050 20.497 1.00 88.06 182 LEU A O 1
ATOM 1487 N N . GLU A 1 183 ? -19.423 0.700 20.815 1.00 86.44 183 GLU A N 1
ATOM 1488 C CA . GLU A 1 183 ? -19.880 -0.581 21.374 1.00 86.44 183 GLU A CA 1
ATOM 1489 C C . GLU A 1 183 ? -19.743 -1.710 20.350 1.00 86.44 183 GLU A C 1
ATOM 1491 O O . GLU A 1 183 ? -19.121 -2.745 20.621 1.00 86.44 183 GLU A O 1
ATOM 1496 N N . GLY A 1 184 ? -20.206 -1.469 19.121 1.00 89.12 184 GLY A N 1
ATOM 1497 C CA . GLY A 1 184 ? -20.048 -2.424 18.030 1.00 89.12 184 GLY A CA 1
ATOM 1498 C C . GLY A 1 184 ? -18.581 -2.736 17.701 1.00 89.12 184 GLY A C 1
ATOM 1499 O O . GLY A 1 184 ? -18.281 -3.836 17.235 1.00 89.12 184 GLY A O 1
ATOM 1500 N N . LEU A 1 185 ? -17.656 -1.791 17.901 1.00 90.44 185 LEU A N 1
ATOM 1501 C CA . LEU A 1 185 ? -16.223 -1.990 17.660 1.00 90.44 185 LEU A CA 1
ATOM 1502 C C . LEU A 1 185 ? -15.599 -2.899 18.728 1.00 90.44 185 LEU A C 1
ATOM 1504 O O . LEU A 1 185 ? -14.756 -3.739 18.402 1.00 90.44 185 LEU A O 1
ATOM 1508 N N . VAL A 1 186 ? -16.024 -2.770 19.989 1.00 87.19 186 VAL A N 1
ATOM 1509 C CA . VAL A 1 186 ? -15.582 -3.647 21.088 1.00 87.19 186 VAL A CA 1
ATOM 1510 C C . VAL A 1 186 ? -16.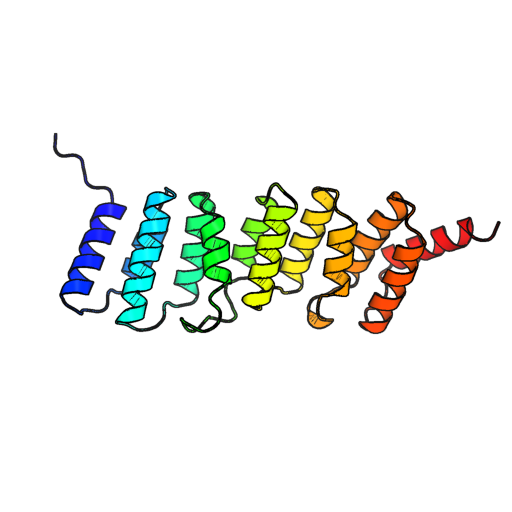019 -5.088 20.840 1.00 87.19 186 VAL A C 1
ATOM 1512 O O . VAL A 1 186 ? -15.206 -5.998 21.012 1.00 87.19 186 VAL A O 1
ATOM 1515 N N . ALA A 1 187 ? -17.251 -5.297 20.371 1.00 87.50 187 ALA A N 1
ATOM 1516 C CA . ALA A 1 187 ? -17.745 -6.627 20.017 1.00 87.50 187 ALA A CA 1
ATOM 1517 C C . ALA A 1 187 ? -16.887 -7.285 18.918 1.00 87.50 187 ALA A C 1
ATOM 1519 O O . ALA A 1 187 ? -16.481 -8.440 19.049 1.00 87.50 187 ALA A O 1
ATOM 1520 N N . VAL A 1 188 ? -16.523 -6.535 17.869 1.00 88.69 188 VAL A N 1
ATOM 1521 C CA . VAL A 1 188 ? -15.635 -7.043 16.804 1.00 88.69 188 VAL A CA 1
ATOM 1522 C C . VAL A 1 188 ? -14.244 -7.379 17.332 1.00 88.69 188 VAL A C 1
ATOM 1524 O O . VAL A 1 188 ? -13.673 -8.403 16.962 1.00 88.69 188 VAL A O 1
ATOM 1527 N N . MET A 1 189 ? -13.690 -6.553 18.218 1.00 89.94 189 MET A N 1
ATOM 1528 C CA . MET A 1 189 ? -12.389 -6.822 18.830 1.00 89.94 189 MET A CA 1
ATOM 1529 C C . MET A 1 189 ? -12.395 -8.125 19.644 1.00 89.94 189 MET A C 1
ATOM 1531 O O . MET A 1 189 ? -11.450 -8.912 19.550 1.00 89.94 189 MET A O 1
ATOM 1535 N N . GLN A 1 190 ? -13.456 -8.362 20.421 1.00 87.06 190 GLN A N 1
ATOM 1536 C CA . GLN A 1 190 ? -13.632 -9.596 21.189 1.00 87.06 190 GLN A CA 1
ATOM 1537 C C . GLN A 1 190 ? -13.770 -10.812 20.266 1.00 87.06 190 GLN A C 1
ATOM 1539 O O . GLN A 1 190 ? -13.095 -11.816 20.488 1.00 87.06 190 GLN A O 1
ATOM 1544 N N . ALA A 1 191 ? -14.557 -10.701 19.190 1.00 86.06 191 ALA A N 1
ATOM 1545 C CA . ALA A 1 191 ? -14.694 -11.753 18.181 1.00 86.06 191 ALA A CA 1
ATOM 1546 C C . ALA A 1 191 ? -13.357 -12.078 17.486 1.00 86.06 191 ALA A C 1
ATOM 1548 O O . ALA A 1 191 ? -13.049 -13.240 17.231 1.00 86.06 191 ALA A O 1
ATOM 1549 N N . ALA A 1 192 ? -12.510 -11.071 17.260 1.00 83.44 192 ALA A N 1
ATOM 1550 C CA . ALA A 1 192 ? -11.153 -11.242 16.739 1.00 83.44 192 ALA A CA 1
ATOM 1551 C C . ALA A 1 192 ? -10.147 -11.776 17.784 1.00 83.44 192 ALA A C 1
ATOM 1553 O O . ALA A 1 192 ? -8.942 -11.781 17.524 1.00 83.44 192 ALA A O 1
ATOM 1554 N N . SER A 1 193 ? -10.606 -12.187 18.976 1.00 86.12 193 SER A N 1
ATOM 1555 C CA . SER A 1 193 ? -9.771 -12.643 20.101 1.00 86.12 193 SER A CA 1
ATOM 1556 C C . SER A 1 193 ? -8.673 -11.645 20.502 1.00 86.12 193 SER A C 1
ATOM 1558 O O . SER A 1 193 ? -7.619 -12.014 21.023 1.00 86.12 193 SER A O 1
ATOM 1560 N N . CYS A 1 194 ? -8.902 -10.351 20.262 1.00 83.56 194 CYS A N 1
ATOM 1561 C CA . CYS A 1 194 ? -7.971 -9.289 20.611 1.00 83.56 194 CYS A CA 1
ATOM 1562 C C . CYS A 1 194 ? -8.288 -8.765 22.016 1.00 83.56 194 CYS A C 1
ATOM 1564 O O . CYS A 1 194 ? -9.337 -8.172 22.258 1.00 83.56 194 CYS A O 1
ATOM 1566 N N . ALA A 1 195 ? -7.360 -8.935 22.958 1.00 84.50 195 ALA A N 1
ATOM 1567 C CA . ALA A 1 195 ? -7.533 -8.370 24.292 1.00 84.50 195 ALA A CA 1
ATOM 1568 C C . ALA A 1 195 ? -7.441 -6.828 24.256 1.00 84.50 195 ALA A C 1
ATOM 1570 O O . ALA A 1 195 ? -6.521 -6.288 23.629 1.00 84.50 195 ALA A O 1
ATOM 1571 N N . PRO A 1 196 ? -8.328 -6.095 24.960 1.00 85.69 196 PRO A N 1
ATOM 1572 C CA . PRO A 1 196 ? -8.222 -4.646 25.068 1.00 85.69 196 PRO A CA 1
ATOM 1573 C C . PRO A 1 196 ? -6.923 -4.262 25.776 1.00 85.69 196 PRO A C 1
ATOM 1575 O O . PRO A 1 196 ? -6.598 -4.783 26.847 1.00 85.69 196 PRO A O 1
ATOM 1578 N N . ASN A 1 197 ? -6.197 -3.298 25.213 1.00 87.88 197 ASN A N 1
ATOM 1579 C CA . ASN A 1 197 ? -5.054 -2.710 25.902 1.00 87.88 197 ASN A CA 1
ATOM 1580 C C . ASN A 1 197 ? -5.507 -1.719 26.994 1.00 87.88 197 ASN A C 1
ATOM 1582 O O . ASN A 1 197 ? -6.683 -1.369 27.103 1.00 87.88 197 ASN A O 1
ATOM 1586 N N . VAL A 1 198 ? -4.551 -1.247 27.801 1.00 86.88 198 VAL A N 1
ATOM 1587 C CA . VAL A 1 198 ? -4.804 -0.317 28.917 1.00 86.88 198 VAL A CA 1
ATOM 1588 C C . VAL A 1 198 ? -5.532 0.953 28.462 1.00 86.88 198 VAL A C 1
ATOM 1590 O O . VAL A 1 198 ? -6.418 1.428 29.166 1.00 86.88 198 VAL A O 1
ATOM 1593 N N . GLY A 1 199 ? -5.192 1.486 27.285 1.00 84.50 199 GLY A N 1
ATOM 1594 C CA . GLY A 1 199 ? -5.815 2.697 26.748 1.00 84.50 199 GLY A CA 1
ATOM 1595 C C . GLY A 1 199 ? -7.301 2.508 26.457 1.00 84.50 199 GLY A C 1
ATOM 1596 O O . GLY A 1 199 ? -8.114 3.327 26.876 1.00 84.50 199 GLY A O 1
ATOM 1597 N N . LEU A 1 200 ? -7.665 1.402 25.804 1.00 85.94 200 LEU A N 1
ATOM 1598 C CA . LEU A 1 200 ? -9.066 1.089 25.525 1.00 85.94 200 LEU A CA 1
ATOM 1599 C C . LEU A 1 200 ? -9.849 0.769 26.805 1.00 85.94 200 LEU A C 1
ATOM 1601 O O . LEU A 1 200 ? -10.973 1.233 26.948 1.00 85.94 200 LEU A O 1
ATOM 1605 N N . LYS A 1 201 ? -9.254 0.047 27.766 1.00 87.88 201 LYS A N 1
ATOM 1606 C CA . LYS A 1 201 ? -9.901 -0.225 29.064 1.00 87.88 201 LYS A CA 1
ATOM 1607 C C . LYS A 1 201 ? -10.300 1.066 29.784 1.00 87.88 201 LYS A C 1
ATOM 1609 O O . LYS A 1 201 ? -11.440 1.184 30.221 1.00 87.88 201 LYS A O 1
ATOM 1614 N N . LYS A 1 202 ? -9.387 2.041 29.854 1.00 87.81 202 LYS A N 1
ATOM 1615 C CA . LYS A 1 202 ? -9.654 3.353 30.467 1.00 87.81 202 LYS A CA 1
ATOM 1616 C C . LYS A 1 202 ? -10.767 4.112 29.744 1.00 87.81 202 LYS A C 1
ATOM 1618 O O . LYS A 1 202 ? -11.631 4.683 30.399 1.00 87.81 202 LYS A O 1
ATOM 1623 N N . LEU A 1 203 ? -10.762 4.089 28.409 1.00 87.19 203 LEU A N 1
ATOM 1624 C CA . LEU A 1 203 ? -11.796 4.739 27.603 1.00 87.19 203 LEU A CA 1
ATOM 1625 C C . LEU A 1 203 ? -13.186 4.148 27.878 1.00 87.19 203 LEU A C 1
ATOM 1627 O O . LEU A 1 203 ? -14.134 4.894 28.091 1.00 87.19 203 LEU A O 1
ATOM 1631 N N . LEU A 1 204 ? -13.302 2.818 27.916 1.00 85.44 204 LEU A N 1
ATOM 1632 C CA . LEU A 1 204 ? -14.577 2.142 28.175 1.00 85.44 204 LEU A CA 1
ATOM 1633 C C . LEU A 1 204 ? -15.099 2.411 29.592 1.00 85.44 204 LEU A C 1
ATOM 1635 O O . LEU A 1 204 ? -16.291 2.648 29.762 1.00 85.44 204 LEU A O 1
ATOM 1639 N N . GLN A 1 205 ? -14.213 2.445 30.592 1.00 85.81 205 GLN A N 1
ATOM 1640 C CA . GLN A 1 205 ? -14.571 2.823 31.965 1.00 85.81 205 GLN A CA 1
ATOM 1641 C C . GLN A 1 205 ? -15.101 4.260 32.045 1.00 85.81 205 GLN A C 1
ATOM 1643 O O . GLN A 1 205 ? -16.127 4.499 32.676 1.00 85.81 205 GLN A O 1
ATOM 1648 N N . ALA A 1 206 ? -14.437 5.206 31.373 1.00 81.94 206 ALA A N 1
ATOM 1649 C CA . ALA A 1 206 ? -14.890 6.593 31.316 1.00 81.94 206 ALA A CA 1
ATOM 1650 C C . ALA A 1 206 ? -16.252 6.722 30.617 1.00 81.94 206 ALA A C 1
ATOM 1652 O O . ALA A 1 206 ? -17.110 7.465 31.077 1.00 81.94 206 ALA A O 1
ATOM 1653 N N . ASN A 1 207 ? -16.480 5.966 29.540 1.00 75.75 207 ASN A N 1
ATOM 1654 C CA . ASN A 1 207 ? -17.742 6.012 28.803 1.00 75.75 207 ASN A CA 1
ATOM 1655 C C . ASN A 1 207 ? -18.916 5.426 29.609 1.00 75.75 207 ASN A C 1
ATOM 1657 O O . ASN A 1 207 ? -20.014 5.976 29.569 1.00 75.75 207 ASN A O 1
ATOM 1661 N N . ALA A 1 208 ? -18.678 4.355 30.376 1.00 76.81 208 ALA A N 1
ATOM 1662 C CA . ALA A 1 208 ? -19.681 3.754 31.257 1.00 76.81 208 ALA A CA 1
ATOM 1663 C C . ALA A 1 208 ? -20.119 4.705 32.387 1.00 76.81 208 ALA A C 1
ATOM 1665 O O . ALA A 1 208 ? -21.294 4.742 32.736 1.00 76.81 208 ALA A O 1
ATOM 1666 N N . ALA A 1 209 ? -19.200 5.522 32.913 1.00 70.19 209 ALA A N 1
ATOM 1667 C CA . ALA A 1 209 ? -19.508 6.505 33.953 1.00 70.19 209 ALA A CA 1
ATOM 1668 C C . ALA A 1 209 ? -20.412 7.660 33.471 1.00 70.19 209 ALA A C 1
ATOM 1670 O O . ALA A 1 209 ? -21.085 8.282 34.284 1.00 70.19 209 ALA A O 1
ATOM 1671 N N . VAL A 1 210 ? -20.444 7.946 32.163 1.00 62.38 210 VAL A N 1
ATOM 1672 C CA . VAL A 1 210 ? -21.229 9.050 31.569 1.00 62.38 210 VAL A CA 1
ATOM 1673 C C . VAL A 1 210 ? -22.613 8.587 31.077 1.00 62.38 210 VAL A C 1
ATOM 1675 O O . VAL A 1 210 ? -23.477 9.415 30.811 1.00 62.38 210 VAL A O 1
ATOM 1678 N N . GLY A 1 211 ? -22.841 7.278 30.927 1.00 55.75 211 GLY A N 1
ATOM 1679 C CA . GLY A 1 211 ? -24.120 6.710 30.467 1.00 55.75 211 GLY A CA 1
ATOM 1680 C C . GLY A 1 211 ? -25.070 6.239 31.575 1.00 55.75 211 GLY A C 1
ATOM 1681 O O . GLY A 1 211 ? -26.179 5.826 31.264 1.00 55.75 211 GLY A O 1
ATOM 1682 N N . GLY A 1 212 ? -24.637 6.263 32.839 1.00 46.97 212 GLY A N 1
ATOM 1683 C CA . GLY A 1 212 ? -25.409 5.790 33.997 1.00 46.97 212 GLY A CA 1
ATOM 1684 C C . GLY A 1 212 ? -26.069 6.891 34.835 1.00 46.97 212 GLY A C 1
ATOM 1685 O O . GLY A 1 212 ? -26.275 6.667 36.026 1.00 46.97 212 GLY A O 1
ATOM 1686 N N . GLY A 1 213 ? -26.329 8.067 34.253 1.00 38.84 213 GLY A N 1
ATOM 1687 C CA . GLY A 1 213 ? -26.981 9.211 34.904 1.00 38.84 213 GLY A CA 1
ATOM 1688 C C . GLY A 1 213 ? -28.275 9.598 34.212 1.00 38.84 213 GLY A C 1
ATOM 1689 O O . GLY A 1 213 ? -28.275 9.590 32.961 1.00 38.84 213 GLY A O 1
#